Protein 7E52 (pdb70)

Radius of gyration: 21.68 Å; Cα contacts (8 Å, |Δi|>4): 729; chains: 1; bounding box: 64×40×59 Å

B-factor: mean 43.26, std 15.45, range [19.9, 103.39]

InterPro domains:
  IPR005982 Thioredoxin reductase [TIGR01292] (7-312)
  IPR008255 Pyridine nucleotide-disulphide oxidoreductase, class-II, active site [PS00573] (135-155)
  IPR023753 FAD/NAD(P)-binding domain [PF07992] (7-300)
  IPR036188 FAD/NAD(P)-binding domain superfamily [G3DSA:3.50.50.60] (8-312)
  IPR036188 FAD/NAD(P)-binding domain superfamily [G3DSA:3.50.50.60] (117-243)
  IPR036188 FAD/NAD(P)-binding domain superfamily [SSF51905] (2-313)
  IPR050097 Ferredoxin--NADP reductase type 2 [PTHR48105] (5-313)

Structure (mmCIF, N/CA/C/O backbone):
data_7E52
#
_entry.id   7E52
#
_cell.length_a   90.100
_cell.length_b   60.110
_cell.length_c   73.750
_cell.angle_alpha   90.000
_cell.angle_beta   125.445
_cell.angle_gamma   90.000
#
_symmetry.space_group_name_H-M   'C 1 2 1'
#
loop_
_entity.id
_entity.type
_entity.pdbx_description
1 polymer 'Thioredoxin reductase'
2 water water
#
loop_
_atom_site.group_PDB
_atom_site.id
_atom_site.type_symbol
_atom_site.label_atom_id
_atom_site.label_alt_id
_atom_site.label_comp_id
_atom_site.label_asym_id
_atom_site.label_entity_id
_atom_site.label_seq_id
_atom_site.pdbx_PDB_ins_code
_atom_site.Cartn_x
_atom_site.Cartn_y
_atom_site.Cartn_z
_atom_site.occupancy
_atom_site.B_iso_or_equiv
_atom_site.auth_seq_id
_atom_site.auth_comp_id
_atom_site.auth_asym_id
_atom_site.auth_atom_id
_atom_site.pdbx_PDB_model_num
ATOM 1 N N . SER A 1 2 ? 15.257 -19.107 19.506 1.000 62.721 2 SER A N 1
ATOM 2 C CA . SER A 1 2 ? 14.722 -20.056 20.478 1.000 63.858 2 SER A CA 1
ATOM 3 C C . SER A 1 2 ? 13.238 -19.799 20.746 1.000 58.254 2 SER A C 1
ATOM 4 O O . SER A 1 2 ? 12.747 -18.685 20.563 1.000 60.291 2 SER A O 1
ATOM 7 N N . ALA A 1 3 ? 12.532 -20.835 21.191 1.000 49.656 3 ALA A N 1
ATOM 8 C CA . ALA A 1 3 ? 11.092 -20.750 21.377 1.000 39.186 3 ALA A CA 1
ATOM 9 C C . ALA A 1 3 ? 10.751 -19.954 22.629 1.000 37.720 3 ALA A C 1
ATOM 10 O O . ALA A 1 3 ? 11.447 -20.041 23.647 1.000 41.752 3 ALA A O 1
ATOM 12 N N . ARG A 1 4 ? 9.672 -19.170 22.539 1.000 34.420 4 ARG A N 1
ATOM 13 C CA . ARG A 1 4 ? 9.136 -18.402 23.662 1.000 37.962 4 ARG A CA 1
ATOM 14 C C . ARG A 1 4 ? 8.249 -19.311 24.511 1.000 31.385 4 ARG A C 1
ATOM 15 O O . ARG A 1 4 ? 7.165 -19.707 24.072 1.000 36.799 4 ARG A O 1
ATOM 23 N N . HIS A 1 5 ? 8.690 -19.633 25.726 1.000 31.048 5 HIS A N 1
ATOM 24 C CA . HIS A 1 5 ? 7.929 -20.529 26.593 1.000 35.454 5 HIS A CA 1
ATOM 25 C C . HIS A 1 5 ? 6.994 -19.752 27.513 1.000 33.765 5 HIS A C 1
ATOM 26 O O . HIS A 1 5 ? 7.357 -18.697 28.046 1.000 38.423 5 HIS A O 1
ATOM 33 N N . SER A 1 6 ? 5.781 -20.283 27.689 1.000 30.769 6 SER A N 1
ATOM 34 C CA . SER A 1 6 ? 4.794 -19.792 28.647 1.000 36.333 6 SER A CA 1
ATOM 35 C C . SER A 1 6 ? 4.213 -20.985 29.385 1.000 37.094 6 SER A C 1
ATOM 36 O O . SER A 1 6 ? 4.041 -22.053 28.798 1.000 30.698 6 SER A O 1
ATOM 39 N N . ARG A 1 7 ? 3.874 -20.810 30.662 1.000 29.440 7 ARG A N 1
ATOM 40 C CA . ARG A 1 7 ? 3.183 -21.901 31.342 1.000 30.017 7 ARG A CA 1
ATOM 41 C C . ARG A 1 7 ? 1.869 -22.228 30.642 1.000 22.034 7 ARG A C 1
ATOM 42 O O . ARG A 1 7 ? 1.581 -23.400 30.363 1.000 26.956 7 ARG A O 1
ATOM 50 N N . LEU A 1 8 ? 1.044 -21.206 30.366 1.000 27.919 8 LEU A N 1
ATOM 51 C CA . LEU A 1 8 ? -0.249 -21.385 29.700 1.000 32.683 8 LEU A CA 1
ATOM 52 C C . LEU A 1 8 ? -0.329 -20.502 28.460 1.000 29.385 8 LEU A C 1
ATOM 53 O O . LEU A 1 8 ? -0.004 -19.311 28.524 1.000 30.472 8 LEU A O 1
ATOM 58 N N . ILE A 1 9 ? -0.784 -21.088 27.344 1.000 25.864 9 ILE A N 1
ATOM 59 C CA . ILE A 1 9 ? -1.099 -20.367 26.109 1.000 27.114 9 ILE A CA 1
ATOM 60 C C . ILE A 1 9 ? -2.574 -20.600 25.772 1.000 31.517 9 ILE A C 1
ATOM 61 O O . ILE A 1 9 ? -3.075 -21.730 25.851 1.000 26.630 9 ILE A O 1
ATOM 66 N N . ILE A 1 10 ? -3.279 -19.523 25.444 1.000 24.890 10 ILE A N 1
ATOM 67 C CA . ILE A 1 10 ? -4.645 -19.579 24.950 1.000 25.058 10 ILE A CA 1
ATOM 68 C C . ILE A 1 10 ? -4.587 -19.218 23.479 1.000 26.990 10 ILE A C 1
ATOM 69 O O . ILE A 1 10 ? -3.991 -18.200 23.119 1.000 30.183 10 ILE A O 1
ATOM 74 N N . LEU A 1 11 ? -5.180 -20.051 22.629 1.000 29.067 11 LEU A N 1
ATOM 75 C CA . LEU A 1 11 ? -5.080 -19.868 21.182 1.000 27.845 11 LEU A CA 1
ATOM 76 C C . LEU A 1 11 ? -6.439 -19.397 20.666 1.000 27.903 11 LEU A C 1
ATOM 77 O O . LEU A 1 11 ? -7.424 -20.147 20.685 1.000 26.490 11 LEU A O 1
ATOM 82 N N . GLY A 1 12 ? -6.494 -18.141 20.235 1.000 29.290 12 GLY A N 1
ATOM 83 C CA . GLY A 1 12 ? -7.739 -17.608 19.701 1.000 30.004 12 GLY A CA 1
ATOM 84 C C . GLY A 1 12 ? -8.250 -16.460 20.548 1.000 33.086 12 GLY A C 1
ATOM 85 O O . GLY A 1 12 ? -8.349 -16.537 21.780 1.000 31.346 12 GLY A O 1
ATOM 86 N N . SER A 1 13 ? -8.540 -15.352 19.876 1.000 33.099 13 SER A N 1
ATOM 87 C CA . SER A 1 13 ? -9.294 -14.265 20.477 1.000 37.865 13 SER A CA 1
ATOM 88 C C . SER A 1 13 ? -10.771 -14.455 20.141 1.000 39.036 13 SER A C 1
ATOM 89 O O . SER A 1 13 ? -11.131 -15.025 19.111 1.000 44.666 13 SER A O 1
ATOM 92 N N . GLY A 1 14 ? -11.626 -14.008 21.037 1.000 35.073 14 GLY A N 1
ATOM 93 C CA . GLY A 1 14 ? -13.022 -14.341 20.965 1.000 25.698 14 GLY A CA 1
ATOM 94 C C . GLY A 1 14 ? -13.567 -14.440 22.371 1.000 32.349 14 GLY A C 1
ATOM 95 O O . GLY A 1 14 ? -12.810 -14.360 23.350 1.000 31.170 14 GLY A O 1
ATOM 96 N N . PRO A 1 15 ? -14.888 -14.593 22.496 1.000 32.583 15 PRO A N 1
ATOM 97 C CA . PRO A 1 15 ? -15.496 -14.690 23.842 1.000 22.742 15 PRO A CA 1
ATOM 98 C C . PRO A 1 15 ? -14.834 -15.764 24.697 1.000 27.401 15 PRO A C 1
ATOM 99 O O . PRO A 1 15 ? -14.472 -15.493 25.857 1.000 26.648 15 PRO A O 1
ATOM 103 N N . ALA A 1 16 ? -14.651 -16.976 24.149 1.000 24.000 16 ALA A N 1
ATOM 104 C CA . ALA A 1 16 ? -14.050 -18.061 24.923 1.000 27.224 16 ALA A CA 1
ATOM 105 C C . ALA A 1 16 ? -12.604 -17.739 25.288 1.000 30.201 16 ALA A C 1
ATOM 106 O O . ALA A 1 16 ? -12.197 -17.885 26.446 1.000 26.908 16 ALA A O 1
ATOM 108 N N . GLY A 1 17 ? -11.804 -17.292 24.317 1.000 30.109 17 GLY A N 1
ATOM 109 C CA . GLY A 1 17 ? -10.402 -17.032 24.608 1.000 28.045 17 GLY A CA 1
ATOM 110 C C . GLY A 1 17 ? -10.200 -15.907 25.611 1.000 30.654 17 GLY A C 1
ATOM 111 O O . GLY A 1 17 ? -9.368 -16.008 26.521 1.000 24.582 17 GLY A O 1
ATOM 112 N N . TYR A 1 18 ? -10.930 -14.801 25.438 1.000 25.229 18 TYR A N 1
ATOM 113 C CA . TYR A 1 18 ? -10.745 -13.653 26.329 1.000 26.687 18 TYR A CA 1
ATOM 114 C C . TYR A 1 18 ? -11.263 -13.959 27.734 1.000 22.479 18 TYR A C 1
ATOM 115 O O . TYR A 1 18 ? -10.666 -13.530 28.737 1.000 24.914 18 TYR A O 1
ATOM 124 N N . SER A 1 19 ? -12.355 -14.719 27.823 1.000 25.069 19 SER A N 1
ATOM 125 C CA . SER A 1 19 ? -12.857 -15.156 29.127 1.000 27.182 19 SER A CA 1
ATOM 126 C C . SER A 1 19 ? -11.842 -16.028 29.855 1.000 24.627 19 SER A C 1
ATOM 127 O O . SER A 1 19 ? -11.582 -15.827 31.052 1.000 25.208 19 SER A O 1
ATOM 130 N N . ALA A 1 20 ? -11.258 -17.014 29.155 1.000 26.640 20 ALA A N 1
ATOM 131 C CA . ALA A 1 20 ? -10.206 -17.815 29.780 1.000 22.708 20 ALA A CA 1
ATOM 132 C C . ALA A 1 20 ? -9.027 -16.943 30.228 1.000 26.279 20 ALA A C 1
ATOM 133 O O . ALA A 1 20 ? -8.453 -17.181 31.295 1.000 23.100 20 ALA A O 1
ATOM 135 N N . ALA A 1 21 ? -8.664 -15.928 29.430 1.000 25.314 21 ALA A N 1
ATOM 136 C CA . ALA A 1 21 ? -7.562 -15.033 29.791 1.000 31.706 21 ALA A CA 1
ATOM 137 C C . ALA A 1 21 ? -7.842 -14.272 31.087 1.000 27.316 21 ALA A C 1
ATOM 138 O O . ALA A 1 21 ? -6.956 -14.151 31.950 1.000 25.800 21 ALA A O 1
ATOM 140 N N . VAL A 1 22 ? -9.047 -13.718 31.220 1.000 28.448 22 VAL A N 1
ATOM 141 C CA . VAL A 1 22 ? -9.387 -12.946 32.411 1.000 30.375 22 VAL A CA 1
ATOM 142 C C . VAL A 1 22 ? -9.266 -13.820 33.654 1.000 28.138 22 VAL A C 1
ATOM 143 O O . VAL A 1 22 ? -8.641 -13.435 34.652 1.000 26.258 22 VAL A O 1
ATOM 147 N N . TYR A 1 23 ? -9.826 -15.035 33.591 1.000 27.053 23 TYR A N 1
ATOM 148 C CA . TYR A 1 23 ? -9.772 -15.937 34.742 1.000 26.924 23 TYR A CA 1
ATOM 149 C C . TYR A 1 23 ? -8.351 -16.460 34.990 1.000 32.678 23 TYR A C 1
ATOM 150 O O . TYR A 1 23 ? -7.894 -16.485 36.138 1.000 23.942 23 TYR A O 1
ATOM 159 N N . ALA A 1 24 ? -7.612 -16.849 33.936 1.000 21.421 24 ALA A N 1
ATOM 160 C CA . ALA A 1 24 ? -6.241 -17.299 34.165 1.000 23.334 24 ALA A CA 1
ATOM 161 C C . ALA A 1 24 ? -5.363 -16.171 34.711 1.000 28.230 24 ALA A C 1
ATOM 162 O O . ALA A 1 24 ? -4.538 -16.405 35.608 1.000 26.108 24 ALA A O 1
ATOM 164 N N . ALA A 1 25 ? -5.561 -14.930 34.230 1.000 30.327 25 ALA A N 1
ATOM 165 C CA . ALA A 1 25 ? -4.748 -13.813 34.717 1.000 32.793 25 ALA A CA 1
ATOM 166 C C . ALA A 1 25 ? -5.085 -13.476 36.161 1.000 31.485 25 ALA A C 1
ATOM 167 O O . ALA A 1 25 ? -4.184 -13.251 36.982 1.000 31.301 25 ALA A O 1
ATOM 169 N N . ARG A 1 26 ? -6.373 -13.462 36.504 1.000 29.590 26 ARG A N 1
ATOM 170 C CA . ARG A 1 26 ? -6.699 -13.198 37.895 1.000 25.316 26 ARG A CA 1
ATOM 171 C C . ARG A 1 26 ? -6.358 -14.357 38.820 1.000 33.965 26 ARG A C 1
ATOM 172 O O . ARG A 1 26 ? -6.428 -14.172 40.041 1.000 33.972 26 ARG A O 1
ATOM 180 N N . ALA A 1 27 ? -5.983 -15.524 38.284 1.000 32.301 27 ALA A N 1
ATOM 181 C CA . ALA A 1 27 ? -5.460 -16.621 39.089 1.000 32.938 27 ALA A CA 1
ATOM 182 C C . ALA A 1 27 ? -3.946 -16.537 39.267 1.000 31.975 27 ALA A C 1
ATOM 183 O O . ALA A 1 27 ? -3.369 -17.411 39.919 1.000 31.333 27 ALA A O 1
ATOM 185 N N . ASN A 1 28 ? -3.299 -15.512 38.687 1.000 34.333 28 ASN A N 1
ATOM 186 C CA . ASN A 1 28 ? -1.867 -15.248 38.781 1.000 32.088 28 ASN A CA 1
ATOM 187 C C . ASN A 1 28 ? -1.064 -16.219 37.926 1.000 35.604 28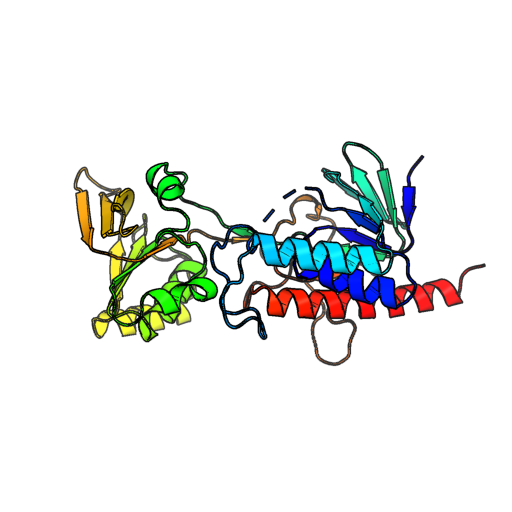 ASN A C 1
ATOM 188 O O . ASN A 1 28 ? 0.035 -16.627 38.306 1.000 30.809 28 ASN A O 1
ATOM 193 N N . LEU A 1 29 ? -1.598 -16.579 36.764 1.000 29.575 29 LEU A N 1
ATOM 194 C CA . LEU A 1 29 ? -0.944 -17.519 35.869 1.000 27.451 29 LEU A CA 1
ATOM 195 C C . LEU A 1 29 ? -0.141 -16.836 34.772 1.000 32.288 29 LEU A C 1
ATOM 196 O O . LEU A 1 29 ? 0.654 -17.509 34.103 1.000 41.571 29 LEU A O 1
ATOM 201 N N . LYS A 1 30 ? -0.341 -15.535 34.566 1.000 32.496 30 LYS A N 1
ATOM 202 C CA . LYS A 1 30 ? 0.292 -14.752 33.507 1.000 33.412 30 LYS A CA 1
ATOM 203 C C . LYS A 1 30 ? 0.144 -15.466 32.168 1.000 34.423 30 LYS A C 1
ATOM 204 O O . LYS A 1 30 ? 1.143 -15.907 31.579 1.000 35.320 30 LYS A O 1
ATOM 210 N N . PRO A 1 31 ? -1.074 -15.603 31.658 1.000 32.957 31 PRO A N 1
ATOM 211 C CA . PRO A 1 31 ? -1.260 -16.342 30.404 1.000 35.207 31 PRO A CA 1
ATOM 212 C C . PRO A 1 31 ? -0.797 -15.541 29.195 1.000 38.578 31 PRO A C 1
ATOM 213 O O . PRO A 1 31 ? -0.800 -14.307 29.192 1.000 39.431 31 PRO A O 1
ATOM 217 N N . THR A 1 32 ? -0.396 -16.269 28.158 1.000 31.212 32 THR A N 1
ATOM 218 C CA . THR A 1 32 ? -0.155 -15.697 26.843 1.000 26.961 32 THR A CA 1
ATOM 219 C C . THR A 1 32 ? -1.332 -16.056 25.943 1.000 30.362 32 THR A C 1
ATOM 220 O O . THR A 1 32 ? -1.767 -17.215 25.908 1.000 28.001 32 THR A O 1
ATOM 224 N N . LEU A 1 33 ? -1.862 -15.070 25.226 1.000 28.877 33 LEU A N 1
ATOM 225 C CA . LEU A 1 33 ? -2.960 -15.317 24.296 1.000 31.983 33 LEU A CA 1
ATOM 226 C C . LEU A 1 33 ? -2.490 -14.972 22.892 1.000 32.154 33 LEU A C 1
ATOM 227 O O . LEU A 1 33 ? -2.044 -13.844 22.652 1.000 32.683 33 LEU A O 1
ATOM 232 N N . ILE A 1 34 ? -2.595 -15.938 21.975 1.000 30.080 34 ILE A N 1
ATOM 233 C CA . ILE A 1 34 ? -2.196 -15.761 20.580 1.000 28.890 34 ILE A CA 1
ATOM 234 C C . ILE A 1 34 ? -3.458 -15.482 19.774 1.000 28.861 34 ILE A C 1
ATOM 235 O O . ILE A 1 34 ? -4.363 -16.328 19.700 1.000 29.246 34 ILE A O 1
ATOM 240 N N . ALA A 1 35 ? -3.543 -14.277 19.211 1.000 36.596 35 ALA A N 1
ATOM 241 C CA . ALA A 1 35 ? -4.796 -13.741 18.688 1.000 41.755 35 ALA A CA 1
ATOM 242 C C . ALA A 1 35 ? -4.957 -13.877 17.179 1.000 56.402 35 ALA A C 1
ATOM 243 O O . ALA A 1 35 ? -6.063 -14.169 16.712 1.000 68.869 35 ALA A O 1
ATOM 245 N N . GLY A 1 36 ? -3.904 -13.655 16.398 1.000 57.246 36 GLY A N 1
ATOM 246 C CA . GLY A 1 36 ? -4.016 -13.731 14.951 1.000 67.290 36 GLY A CA 1
ATOM 247 C C . GLY A 1 36 ?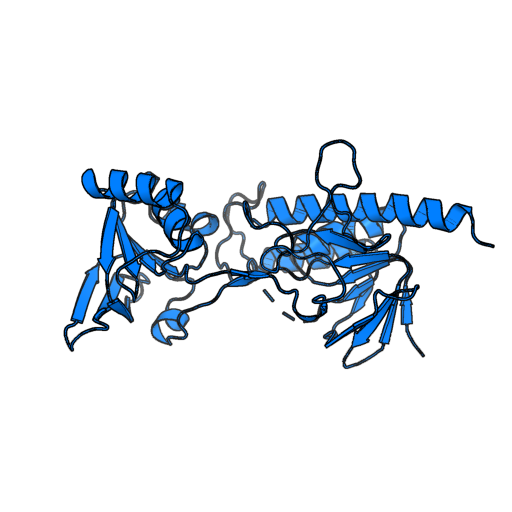 -4.925 -12.682 14.329 1.000 73.706 36 GLY A C 1
ATOM 248 O O . GLY A 1 36 ? -5.391 -12.825 13.193 1.000 76.928 36 GLY A O 1
ATOM 249 N N . GLN A 1 42 ? -17.297 -14.739 14.683 1.000 64.963 42 GLN A N 1
ATOM 250 C CA . GLN A 1 42 ? -18.736 -14.977 14.591 1.000 70.903 42 GLN A CA 1
ATOM 251 C C . GLN A 1 42 ? -19.498 -13.898 15.349 1.000 79.091 42 GLN A C 1
ATOM 252 O O . GLN A 1 42 ? -20.639 -13.568 15.017 1.000 81.918 42 GLN A O 1
ATOM 254 N N . LEU A 1 43 ? -18.852 -13.356 16.378 1.000 80.707 43 LEU A N 1
ATOM 255 C CA . LEU A 1 43 ? -19.390 -12.221 17.116 1.000 76.020 43 LEU A CA 1
ATOM 256 C C . LEU A 1 43 ? -18.929 -10.889 16.536 1.000 71.861 43 LEU A C 1
ATOM 257 O O . LEU A 1 43 ? -19.680 -9.906 16.577 1.000 71.432 43 LEU A O 1
ATOM 262 N N . THR A 1 44 ? -17.724 -10.842 15.970 1.000 68.179 44 THR A N 1
ATOM 263 C CA . THR A 1 44 ? -17.183 -9.607 15.418 1.000 70.511 44 THR A CA 1
ATOM 264 C C . THR A 1 44 ? -17.741 -9.269 14.034 1.000 79.994 44 THR A C 1
ATOM 265 O O . THR A 1 44 ? -17.299 -8.287 13.424 1.000 73.517 44 THR A O 1
ATOM 269 N N . THR A 1 45 ? -18.698 -10.051 13.526 1.000 86.958 45 THR A N 1
ATOM 270 C CA . THR A 1 45 ? -19.417 -9.715 12.304 1.000 88.390 45 THR A CA 1
ATOM 271 C C . THR A 1 45 ? -20.869 -9.313 12.556 1.000 88.916 45 THR A C 1
ATOM 272 O O . THR A 1 45 ? -21.495 -8.729 11.662 1.000 94.601 45 THR A O 1
ATOM 276 N N . THR A 1 46 ? -21.413 -9.593 13.745 1.000 77.078 46 THR A N 1
ATOM 277 C CA . THR A 1 46 ? -22.767 -9.182 14.107 1.000 69.440 46 THR A CA 1
ATOM 278 C C . THR A 1 46 ? -22.773 -7.687 14.416 1.000 72.922 46 THR A C 1
ATOM 279 O O . THR A 1 46 ? -22.013 -7.221 15.274 1.000 75.696 46 THR A O 1
ATOM 283 N N . THR A 1 47 ? -23.635 -6.937 13.726 1.000 72.474 47 THR A N 1
ATOM 284 C CA . THR A 1 47 ? -23.652 -5.485 13.884 1.000 67.666 47 THR A CA 1
ATOM 285 C C . THR A 1 47 ? -24.282 -5.074 15.213 1.000 64.063 47 THR A C 1
ATOM 286 O O . THR A 1 47 ? -23.671 -4.343 16.000 1.000 70.053 47 THR A O 1
ATOM 290 N N . GLU A 1 48 ? -25.509 -5.519 15.478 1.000 54.167 48 GLU A N 1
ATOM 291 C CA . GLU A 1 48 ? -26.197 -5.229 16.733 1.000 53.014 48 GLU A CA 1
ATOM 292 C C . GLU A 1 48 ? -26.294 -6.512 17.552 1.000 47.103 48 GLU A C 1
ATOM 293 O O . GLU A 1 48 ? -26.917 -7.483 17.108 1.000 44.650 48 GLU A O 1
ATOM 299 N N . VAL A 1 49 ? -25.681 -6.515 18.738 1.000 35.836 49 VAL A N 1
ATOM 300 C CA . VAL A 1 49 ? -25.704 -7.669 19.637 1.000 30.133 49 VAL A CA 1
ATOM 301 C C . VAL A 1 49 ? -26.711 -7.382 20.745 1.000 39.481 49 VAL A C 1
ATOM 302 O O . VAL A 1 49 ? -26.483 -6.509 21.594 1.000 38.168 49 VAL A O 1
ATOM 306 N N . ASP A 1 5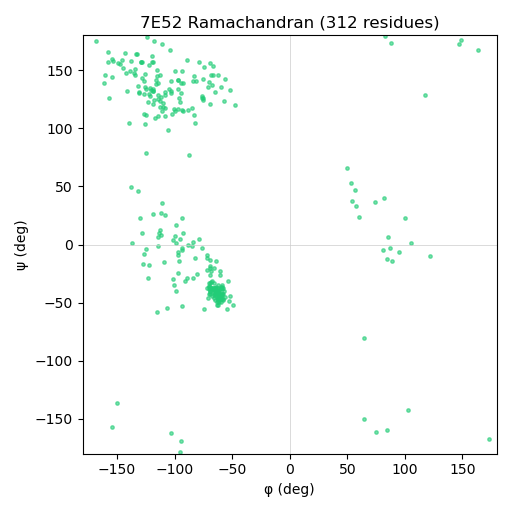0 ? -27.812 -8.139 20.758 1.000 37.568 50 ASP A N 1
ATOM 307 C CA . ASP A 1 50 ? -28.935 -7.889 21.656 1.000 32.062 50 ASP A CA 1
ATOM 308 C C . ASP A 1 50 ? -29.145 -9.002 22.675 1.000 31.235 50 ASP A C 1
ATOM 309 O O . ASP A 1 50 ? -30.144 -8.962 23.400 1.000 32.296 50 ASP A O 1
ATOM 314 N N . ASN A 1 51 ? -28.247 -10.008 22.746 1.000 26.990 51 ASN A N 1
ATOM 315 C CA . ASN A 1 51 ? -28.436 -11.104 23.697 1.000 31.104 51 ASN A CA 1
ATOM 316 C C . ASN A 1 51 ? -27.194 -11.398 24.550 1.000 30.854 51 ASN A C 1
ATOM 317 O O . ASN A 1 51 ? -27.065 -12.514 25.080 1.000 29.540 51 ASN A O 1
ATOM 322 N N . TRP A 1 52 ? -26.285 -10.422 24.713 1.000 26.401 52 TRP A N 1
ATOM 323 C CA . TRP A 1 52 ? -25.204 -10.497 25.700 1.000 22.342 52 TRP A CA 1
ATOM 324 C C . TRP A 1 52 ? -25.825 -10.051 27.016 1.000 28.717 52 TRP A C 1
ATOM 325 O O . TRP A 1 52 ? -26.098 -8.850 27.172 1.000 24.977 52 TRP A O 1
ATOM 336 N N . PRO A 1 53 ? -26.123 -10.973 27.938 1.000 29.804 53 PRO A N 1
ATOM 337 C CA . PRO A 1 53 ? -26.924 -10.623 29.139 1.000 28.659 53 PRO A CA 1
ATOM 338 C C . PRO A 1 53 ? -26.300 -9.502 29.957 1.000 29.498 53 PRO A C 1
ATOM 339 O O . PRO A 1 53 ? -25.166 -9.606 30.433 1.000 25.824 53 PRO A O 1
ATOM 343 N N . GLY A 1 54 ? -27.065 -8.429 30.160 1.000 29.567 54 GLY A N 1
ATOM 344 C CA . GLY A 1 54 ? -26.563 -7.295 30.906 1.000 30.098 54 GLY A CA 1
ATOM 345 C C . GLY A 1 54 ? -26.200 -6.097 30.054 1.000 31.883 54 GLY A C 1
ATOM 346 O O . GLY A 1 54 ? -25.749 -5.078 30.597 1.000 34.207 54 GLY A O 1
ATOM 347 N N . ASP A 1 55 ? -26.401 -6.188 28.745 1.000 31.954 55 ASP A N 1
ATOM 348 C CA . ASP A 1 55 ? -26.204 -5.078 27.816 1.000 30.722 55 ASP A CA 1
ATOM 349 C C . ASP A 1 55 ? -27.515 -4.922 27.053 1.000 32.662 55 ASP A C 1
ATOM 350 O O . ASP A 1 55 ? -27.652 -5.400 25.916 1.000 29.377 55 ASP A O 1
ATOM 355 N N . PRO A 1 56 ? -28.520 -4.290 27.669 1.000 34.183 56 PRO A N 1
ATOM 356 C CA . PRO A 1 56 ? -29.860 -4.259 27.055 1.000 36.675 56 PRO A CA 1
ATOM 357 C C . PRO A 1 56 ? -29.947 -3.490 25.745 1.000 36.754 56 PRO A C 1
ATOM 358 O O . PRO A 1 56 ? -30.752 -3.868 24.883 1.000 34.296 56 PRO A O 1
ATOM 362 N N . GLU A 1 57 ? -29.179 -2.417 25.555 1.000 38.560 57 GLU A N 1
ATOM 363 C CA . GLU A 1 57 ? -29.265 -1.737 24.266 1.000 43.768 57 GLU A CA 1
ATOM 364 C C . GLU A 1 57 ? -27.934 -1.107 23.894 1.000 43.371 57 GLU A C 1
ATOM 365 O O . GLU A 1 57 ? -27.080 -0.830 24.746 1.000 42.953 57 GLU A O 1
ATOM 371 N N . GLY A 1 58 ? -27.761 -0.916 22.588 1.000 41.768 58 GLY A N 1
ATOM 372 C CA . GLY A 1 58 ? -26.620 -0.212 22.036 1.000 44.990 58 GLY A CA 1
ATOM 373 C C . GLY A 1 58 ? -25.372 -1.030 21.759 1.000 44.355 58 GLY A C 1
ATOM 374 O O . GLY A 1 58 ? -24.404 -0.477 21.220 1.000 42.700 58 GLY A O 1
ATOM 375 N N . LEU A 1 59 ? -25.342 -2.319 22.087 1.000 39.694 59 LEU A N 1
ATOM 376 C CA . LEU A 1 59 ? -24.091 -3.069 21.957 1.000 38.915 59 LEU A CA 1
ATOM 377 C C . LEU A 1 59 ? -23.855 -3.526 20.519 1.000 41.368 59 LEU A C 1
ATOM 378 O O . LEU A 1 59 ? -24.787 -3.944 19.827 1.000 44.629 59 LEU A O 1
ATOM 383 N N . THR A 1 60 ? -22.593 -3.450 20.077 1.000 39.800 60 THR A N 1
ATOM 384 C CA . THR A 1 60 ? -22.134 -3.973 18.792 1.000 38.081 60 THR A CA 1
ATOM 385 C C . THR A 1 60 ? -21.051 -5.025 19.012 1.000 35.794 60 THR A C 1
ATOM 386 O O . THR A 1 60 ? -20.376 -5.039 20.047 1.000 28.340 60 THR A O 1
ATOM 390 N N . GLY A 1 61 ? -20.884 -5.904 18.015 1.000 28.480 61 GLY A N 1
ATOM 391 C CA . GLY A 1 61 ? -19.900 -6.967 18.070 1.000 34.825 61 GLY A CA 1
ATOM 392 C C . GLY A 1 61 ? -18.483 -6.496 18.346 1.000 37.744 61 GLY A C 1
ATOM 393 O O . GLY A 1 61 ? -17.804 -6.977 19.273 1.000 32.622 61 GLY A O 1
ATOM 394 N N . PRO A 1 62 ? -17.992 -5.570 17.513 1.000 35.783 62 PRO A N 1
ATOM 395 C CA . PRO A 1 62 ? -16.649 -5.008 17.751 1.000 41.100 62 PRO A CA 1
ATOM 396 C C . PRO A 1 62 ? -16.486 -4.337 19.104 1.000 36.857 62 PRO A C 1
ATOM 397 O O . PRO A 1 62 ? -15.408 -4.422 19.711 1.000 31.122 62 PRO A O 1
ATOM 401 N N . ALA A 1 63 ? -17.530 -3.658 19.591 1.000 31.417 63 ALA A N 1
ATOM 402 C CA . ALA A 1 63 ? -17.432 -2.980 20.876 1.000 37.541 63 ALA A CA 1
ATOM 403 C C . ALA A 1 63 ? -17.257 -3.981 22.009 1.000 32.854 63 ALA A C 1
ATOM 404 O O . ALA A 1 63 ? -16.526 -3.721 22.975 1.000 34.251 63 ALA A O 1
ATOM 406 N N . LEU A 1 64 ? -17.937 -5.124 21.915 1.000 31.999 64 LEU A N 1
ATOM 407 C CA . LEU A 1 64 ? -17.830 -6.136 22.964 1.000 28.095 64 LEU A CA 1
ATOM 408 C C . LEU A 1 64 ? -16.455 -6.785 22.936 1.000 34.454 64 LEU A C 1
ATOM 409 O O . LEU A 1 64 ? -15.860 -7.041 23.988 1.000 29.780 64 LEU A O 1
ATOM 414 N N . MET A 1 65 ? -15.911 -7.014 21.737 1.000 30.230 65 MET A N 1
ATOM 415 C CA . MET A 1 65 ? -14.565 -7.572 21.646 1.000 32.380 65 MET A CA 1
ATOM 416 C C . MET A 1 65 ? -13.515 -6.612 22.197 1.000 32.946 65 MET A C 1
ATOM 417 O O . MET A 1 65 ? -12.572 -7.049 22.868 1.000 31.422 65 MET A O 1
ATOM 422 N N . ASP A 1 66 ? -13.676 -5.302 21.961 1.000 34.836 66 ASP A N 1
ATOM 423 C CA . ASP A 1 66 ? -12.734 -4.327 22.511 1.000 33.407 66 ASP A CA 1
ATOM 424 C C . ASP A 1 66 ? -12.749 -4.345 24.033 1.000 34.330 66 ASP A C 1
ATOM 425 O O . ASP A 1 66 ? -11.700 -4.212 24.682 1.000 30.859 66 ASP A O 1
ATOM 430 N N . ARG A 1 67 ? -13.944 -4.456 24.617 1.000 34.020 67 ARG A N 1
ATOM 431 C CA . ARG A 1 67 ? -14.062 -4.520 26.067 1.000 33.704 67 ARG A CA 1
ATOM 432 C C . ARG A 1 67 ? -13.432 -5.802 26.609 1.000 28.648 67 ARG A C 1
ATOM 433 O O . ARG A 1 67 ? -12.683 -5.766 27.598 1.000 31.459 67 ARG A O 1
ATOM 441 N N . MET A 1 68 ? -13.727 -6.952 25.985 1.000 27.959 68 MET A N 1
ATOM 442 C CA . MET A 1 68 ? -13.113 -8.200 26.440 1.000 28.859 68 MET A CA 1
ATOM 443 C C . MET A 1 68 ? -11.595 -8.157 26.310 1.000 31.341 68 MET A C 1
ATOM 444 O O . MET A 1 68 ? -10.869 -8.601 27.212 1.000 27.664 68 MET A O 1
ATOM 449 N N . GLN A 1 69 ? -11.090 -7.638 25.188 1.000 28.148 69 GLN A N 1
ATOM 450 C CA . GLN A 1 69 ? -9.648 -7.478 25.037 1.000 26.998 69 GLN A CA 1
ATOM 451 C C . GLN A 1 69 ? -9.063 -6.598 26.143 1.000 28.611 69 GLN A C 1
ATOM 452 O O . GLN A 1 69 ? -8.060 -6.957 26.773 1.000 29.290 69 GLN A O 1
ATOM 458 N N . ALA A 1 70 ? -9.682 -5.442 26.407 1.000 30.888 70 ALA A N 1
ATOM 459 C CA . ALA A 1 70 ? -9.160 -4.566 27.456 1.000 33.183 70 ALA A CA 1
ATOM 460 C C . ALA A 1 70 ? -9.162 -5.270 28.809 1.000 28.740 70 ALA A C 1
ATOM 461 O O . ALA A 1 70 ? -8.245 -5.085 29.619 1.000 28.319 70 ALA A O 1
ATOM 463 N N . HIS A 1 71 ? -10.200 -6.069 29.068 1.000 33.291 71 HIS A N 1
ATOM 464 C CA . HIS A 1 71 ? -10.309 -6.817 30.317 1.000 35.217 71 HIS A CA 1
ATOM 465 C C . HIS A 1 71 ? -9.164 -7.825 30.479 1.000 31.399 71 HIS A C 1
ATOM 466 O O . HIS A 1 71 ? -8.529 -7.893 31.539 1.000 29.243 71 HIS A O 1
ATOM 473 N N . ALA A 1 72 ? -8.889 -8.629 29.443 1.000 30.267 72 ALA A N 1
ATOM 474 C CA . ALA A 1 72 ? -7.774 -9.583 29.521 1.000 29.825 72 ALA A CA 1
ATOM 475 C C . ALA A 1 72 ? -6.444 -8.876 29.769 1.000 27.635 72 ALA A C 1
ATOM 476 O O . ALA A 1 72 ? -5.631 -9.323 30.595 1.000 29.388 72 ALA A O 1
ATOM 478 N N . GLU A 1 73 ? -6.218 -7.754 29.088 1.000 29.261 73 GLU A N 1
ATOM 479 C CA . GLU A 1 73 ? -4.964 -7.021 29.246 1.000 32.362 73 GLU A CA 1
ATOM 480 C C . GLU A 1 73 ? -4.842 -6.354 30.619 1.000 33.754 73 GLU A C 1
ATOM 481 O O . GLU A 1 73 ? -3.729 -6.264 31.159 1.000 31.317 73 GLU A O 1
ATOM 487 N N . ARG A 1 74 ? -5.965 -5.909 31.209 1.000 34.652 74 ARG A N 1
ATOM 488 C CA . ARG A 1 74 ? -5.911 -5.186 32.481 1.000 34.604 74 ARG A CA 1
ATOM 489 C C . ARG A 1 74 ? -5.219 -6.005 33.566 1.000 28.524 74 ARG A C 1
ATOM 490 O O . ARG A 1 74 ? -4.428 -5.465 34.355 1.000 27.848 74 ARG A O 1
ATOM 498 N N . PHE A 1 75 ? -5.480 -7.307 33.618 1.000 31.138 75 PHE A N 1
ATOM 499 C CA . PHE A 1 75 ? -4.937 -8.155 34.674 1.000 34.791 75 PHE A CA 1
ATOM 500 C C . PHE A 1 75 ? -3.703 -8.923 34.227 1.000 37.212 75 PHE A C 1
ATOM 501 O O . PHE A 1 75 ? -3.304 -9.882 34.893 1.000 34.038 75 PHE A O 1
ATOM 509 N N . GLY A 1 76 ? -3.081 -8.510 33.130 1.000 33.299 76 GLY A N 1
ATOM 510 C CA . GLY A 1 76 ? -1.753 -8.973 32.785 1.000 34.130 76 GLY A CA 1
ATOM 511 C C . GLY A 1 76 ? -1.642 -10.066 31.740 1.000 40.423 76 GLY A C 1
ATOM 512 O O . GLY A 1 76 ? -0.620 -10.762 31.715 1.000 42.031 76 GLY A O 1
ATOM 513 N N . THR A 1 77 ? -2.632 -10.240 30.871 1.000 31.454 77 THR A N 1
ATOM 514 C CA . THR A 1 77 ? -2.445 -11.170 29.765 1.000 32.014 77 THR A CA 1
ATOM 515 C C . THR A 1 77 ? -1.449 -10.589 28.764 1.000 33.678 77 THR A C 1
ATOM 516 O O . THR A 1 77 ? -1.518 -9.401 28.435 1.000 35.196 77 THR A O 1
ATOM 520 N N . GLU A 1 78 ? -0.506 -11.417 28.294 1.000 28.019 78 GLU A N 1
ATOM 521 C CA . GLU A 1 78 ? 0.381 -11.037 27.198 1.000 31.343 78 GLU A CA 1
ATOM 522 C C . GLU A 1 78 ? -0.298 -11.406 25.886 1.000 38.297 78 GLU A C 1
ATOM 523 O O . GLU A 1 78 ? -0.551 -12.589 25.618 1.000 30.004 78 GLU A O 1
ATOM 529 N N . LEU A 1 79 ? -0.617 -10.405 25.077 1.000 35.299 79 LEU A N 1
ATOM 530 C CA . LEU A 1 79 ? -1.256 -10.663 23.794 1.000 34.259 79 LEU A CA 1
ATOM 531 C C . LEU A 1 79 ? -0.200 -10.725 22.709 1.000 35.217 79 LEU A C 1
ATOM 532 O O . LEU A 1 79 ? 0.741 -9.930 22.703 1.000 35.723 79 LEU A O 1
ATOM 537 N N . VAL A 1 80 ? -0.356 -11.678 21.796 1.000 31.520 80 VAL A N 1
ATOM 538 C CA . VAL A 1 80 ? 0.597 -11.901 20.717 1.000 37.968 80 VAL A CA 1
ATOM 539 C C . VAL A 1 80 ? -0.187 -11.990 19.417 1.000 37.383 80 VAL A C 1
ATOM 540 O O . VAL A 1 80 ? -1.189 -12.713 19.333 1.000 34.175 80 VAL A O 1
ATOM 544 N N . TYR A 1 81 ? 0.256 -11.258 18.410 1.000 31.412 81 TYR A N 1
ATOM 545 C CA . TYR A 1 81 ? -0.438 -11.241 17.123 1.000 40.468 81 TYR A CA 1
ATOM 546 C C . TYR A 1 81 ? 0.387 -12.066 16.137 1.000 42.192 81 TYR A C 1
ATOM 547 O O . TYR A 1 81 ? 1.379 -11.590 15.581 1.000 39.910 81 TYR A O 1
ATOM 556 N N . ASP A 1 82 ? -0.019 -13.322 15.953 1.000 39.463 82 ASP A N 1
ATOM 557 C CA . ASP A 1 82 ? 0.679 -14.267 15.093 1.000 46.395 82 ASP A CA 1
ATOM 558 C C . ASP A 1 82 ? -0.338 -15.297 14.613 1.000 46.516 82 ASP A C 1
ATOM 559 O O . ASP A 1 82 ? -1.409 -15.463 15.204 1.000 43.442 82 ASP A O 1
ATOM 564 N N . HIS A 1 83 ? -0.006 -15.964 13.512 1.000 46.353 83 HIS A N 1
ATOM 565 C CA . HIS A 1 83 ? -0.826 -17.027 12.948 1.000 47.627 83 HIS A CA 1
ATOM 566 C C . HIS A 1 83 ? -0.082 -18.346 13.105 1.000 46.306 83 HIS A C 1
ATOM 567 O O . HIS A 1 83 ? 1.079 -18.454 12.699 1.000 44.840 83 HIS A O 1
ATOM 574 N N . ILE A 1 84 ? -0.742 -19.343 13.688 1.000 43.637 84 ILE A N 1
ATOM 575 C CA . ILE A 1 84 ? -0.122 -20.648 13.923 1.000 39.939 84 ILE A CA 1
ATOM 576 C C . ILE A 1 84 ? -0.439 -21.585 12.759 1.000 43.992 84 ILE A C 1
ATOM 577 O O . ILE A 1 84 ? -1.598 -21.958 12.551 1.000 43.200 84 ILE A O 1
ATOM 582 N N . ASN A 1 85 ? 0.590 -22.009 12.018 1.000 44.166 85 ASN A N 1
ATOM 583 C CA . ASN A 1 85 ? 0.330 -22.924 10.913 1.000 45.555 85 ASN A CA 1
ATOM 584 C C . ASN A 1 85 ? 0.549 -24.396 11.260 1.000 41.523 85 ASN A C 1
ATOM 585 O O . ASN A 1 85 ? 0.176 -25.251 10.452 1.000 41.905 85 ASN A O 1
ATOM 590 N N . GLU A 1 86 ? 1.113 -24.718 12.428 1.000 39.681 86 GLU A N 1
ATOM 591 C CA . GLU A 1 86 ? 1.373 -26.111 12.789 1.000 36.936 86 GLU A CA 1
ATOM 592 C C . GLU A 1 86 ? 1.563 -26.228 14.299 1.000 32.583 86 GLU A C 1
ATOM 593 O O . GLU A 1 86 ? 2.111 -25.313 14.927 1.000 31.980 86 GLU A O 1
ATOM 599 N N . VAL A 1 87 ? 1.112 -27.355 14.880 1.000 30.356 87 VAL A N 1
ATOM 600 C CA . VAL A 1 87 ? 1.362 -27.670 16.287 1.000 30.264 87 VAL A CA 1
ATOM 601 C C . VAL A 1 87 ? 1.932 -29.086 16.419 1.000 36.997 87 VAL A C 1
ATOM 602 O O . VAL A 1 87 ? 1.756 -29.943 15.547 1.000 34.207 87 VAL A O 1
ATOM 606 N N . ASP A 1 88 ? 2.639 -29.325 17.526 1.000 33.288 88 ASP A N 1
ATOM 607 C CA . ASP A 1 88 ? 3.103 -30.667 17.891 1.000 32.825 88 ASP A CA 1
ATOM 608 C C . ASP A 1 88 ? 2.587 -30.900 19.300 1.000 30.343 88 ASP A C 1
ATOM 609 O O . ASP A 1 88 ? 3.152 -30.370 20.260 1.000 34.580 88 ASP A O 1
ATOM 614 N N . LEU A 1 89 ? 1.531 -31.694 19.428 1.000 28.914 89 LEU A N 1
ATOM 615 C CA . LEU A 1 89 ? 1.032 -32.047 20.754 1.000 26.735 89 LEU A CA 1
ATOM 616 C C . LEU A 1 89 ? 1.570 -33.383 21.250 1.000 30.467 89 LEU A C 1
ATOM 617 O O . LEU A 1 89 ? 1.153 -33.838 22.322 1.000 27.553 89 LEU A O 1
ATOM 622 N N . ASN A 1 90 ? 2.484 -34.016 20.506 1.000 26.690 90 ASN A N 1
ATOM 623 C CA . ASN A 1 90 ? 3.050 -35.312 20.886 1.000 38.791 90 ASN A CA 1
ATOM 624 C C . ASN A 1 90 ? 4.191 -35.194 21.886 1.000 35.286 90 ASN A C 1
ATOM 625 O O . ASN A 1 90 ? 4.623 -36.211 22.439 1.000 43.658 90 ASN A O 1
ATOM 630 N N . VAL A 1 91 ? 4.699 -33.985 22.113 1.000 29.627 91 VAL A N 1
ATOM 631 C CA . VAL A 1 91 ? 5.794 -33.745 23.042 1.000 23.942 91 VAL A CA 1
ATOM 632 C C . VAL A 1 91 ? 5.374 -32.618 23.970 1.000 28.301 91 VAL A C 1
ATOM 633 O O . VAL A 1 91 ? 4.517 -31.793 23.643 1.000 29.772 91 VAL A O 1
ATOM 637 N N . ARG A 1 92 ? 6.010 -32.580 25.133 1.000 28.461 92 ARG A N 1
ATOM 638 C CA . ARG A 1 92 ? 5.736 -31.567 26.127 1.000 32.428 92 ARG A CA 1
ATOM 639 C C . ARG A 1 92 ? 7.062 -30.893 26.480 1.000 31.272 92 ARG A C 1
ATOM 640 O O . ARG A 1 92 ? 8.078 -31.585 26.629 1.000 28.596 92 ARG A O 1
ATOM 648 N N . PRO A 1 93 ? 7.105 -29.551 26.574 1.000 31.220 93 PRO A N 1
ATOM 649 C CA . PRO A 1 93 ? 5.982 -28.625 26.379 1.000 32.804 93 PRO A CA 1
ATOM 650 C C . PRO A 1 93 ? 5.512 -28.629 24.923 1.000 31.714 93 PRO A C 1
ATOM 651 O O . PRO A 1 93 ? 6.336 -28.864 24.023 1.000 31.141 93 PRO A O 1
ATOM 655 N N . PHE A 1 94 ? 4.210 -28.455 24.713 1.000 27.387 94 PHE A N 1
ATOM 656 C CA . PHE A 1 94 ? 3.629 -28.491 23.373 1.000 27.348 94 PHE A CA 1
ATOM 657 C C . PHE A 1 94 ? 4.203 -27.364 22.521 1.000 35.191 94 PHE A C 1
ATOM 658 O O . PHE A 1 94 ? 4.465 -26.272 23.020 1.000 34.265 94 PHE A O 1
ATOM 666 N N . VAL A 1 95 ? 4.365 -27.610 21.219 1.000 32.335 95 VAL A N 1
ATOM 667 C CA . VAL A 1 95 ? 5.014 -26.649 20.320 1.000 29.106 95 VAL A CA 1
ATOM 668 C C . VAL A 1 95 ? 3.978 -26.024 19.387 1.000 35.710 95 VAL A C 1
ATOM 669 O O . VAL A 1 95 ? 3.180 -26.737 18.759 1.000 35.636 95 VAL A O 1
ATOM 673 N N . LEU A 1 96 ? 4.003 -24.690 19.282 1.000 34.996 96 LEU A N 1
ATOM 674 C CA . LEU A 1 96 ? 3.180 -23.953 18.323 1.000 31.738 96 LEU A CA 1
ATOM 675 C C . LEU A 1 96 ? 4.108 -23.198 17.382 1.000 31.828 96 LEU A C 1
ATOM 676 O O . LEU A 1 96 ? 4.927 -22.387 17.834 1.000 33.059 96 LEU A O 1
ATOM 681 N N . LYS A 1 97 ? 4.004 -23.487 16.085 1.000 25.716 97 LYS A N 1
ATOM 682 C CA . LYS A 1 97 ? 4.876 -22.886 15.084 1.000 30.169 97 LYS A CA 1
ATOM 683 C C . LYS A 1 97 ? 4.118 -21.762 14.393 1.000 36.586 97 LYS A C 1
ATOM 684 O O . LYS A 1 97 ? 3.095 -22.010 13.746 1.000 40.615 97 LYS A O 1
ATOM 690 N N . GLY A 1 98 ? 4.607 -20.532 14.547 1.000 35.109 98 GLY A N 1
ATOM 691 C CA . GLY A 1 98 ? 3.974 -19.368 13.972 1.000 31.312 98 GLY A CA 1
ATOM 692 C C . GLY A 1 98 ? 4.816 -18.788 12.846 1.000 30.814 98 GLY A C 1
ATOM 693 O O . GLY A 1 98 ? 5.945 -19.208 12.601 1.000 36.820 98 GLY A O 1
ATOM 694 N N . ASP A 1 99 ? 4.230 -17.807 12.148 1.000 44.558 99 ASP A N 1
ATOM 695 C CA . ASP A 1 99 ? 4.970 -17.104 11.100 1.000 48.566 99 ASP A CA 1
ATOM 696 C C . ASP A 1 99 ? 6.090 -16.263 11.684 1.000 48.185 99 ASP A C 1
ATOM 697 O O . ASP A 1 99 ? 7.141 -16.111 11.056 1.000 50.501 99 ASP A O 1
ATOM 702 N N . MET A 1 100 ? 5.893 -15.726 12.885 1.000 45.929 100 MET A N 1
ATOM 703 C CA . MET A 1 100 ? 6.834 -14.790 13.487 1.000 55.683 100 MET A CA 1
ATOM 704 C C . MET A 1 100 ? 7.739 -15.425 14.536 1.000 47.779 100 MET A C 1
ATOM 705 O O . MET A 1 100 ? 8.878 -14.972 14.715 1.000 43.934 100 MET A O 1
ATOM 710 N N . ASP A 1 101 ? 7.263 -16.454 15.229 1.000 35.867 101 ASP A N 1
ATOM 711 C CA . ASP A 1 101 ? 8.004 -17.049 16.330 1.000 43.368 101 ASP A CA 1
ATOM 712 C C . ASP A 1 101 ? 7.495 -18.471 16.531 1.000 40.305 101 ASP A C 1
ATOM 713 O O . ASP A 1 101 ? 6.440 -18.853 16.015 1.000 33.749 101 ASP A O 1
ATOM 718 N N . GLU A 1 102 ? 8.258 -19.246 17.297 1.000 37.823 102 GLU A N 1
ATOM 719 C CA . GLU A 1 102 ? 7.801 -20.521 17.833 1.000 35.004 102 GLU A CA 1
ATOM 720 C C . GLU A 1 102 ? 7.463 -20.335 19.304 1.000 28.856 102 GLU A C 1
ATOM 721 O O . GLU A 1 102 ? 8.174 -19.629 20.028 1.000 32.904 102 GLU A O 1
ATOM 727 N N . TYR A 1 103 ? 6.384 -20.977 19.749 1.000 30.098 103 TYR A N 1
ATOM 728 C CA . TYR A 1 103 ? 5.972 -20.894 21.145 1.000 32.422 103 TYR A CA 1
ATOM 729 C C . TYR A 1 103 ? 5.838 -22.296 21.734 1.000 34.001 103 TYR A C 1
ATOM 730 O O . TYR A 1 103 ? 5.479 -23.249 21.033 1.000 37.028 103 TYR A O 1
ATOM 739 N N . THR A 1 104 ? 6.145 -22.426 23.028 1.000 29.327 104 THR A N 1
ATOM 740 C CA . THR A 1 104 ? 5.867 -23.672 23.734 1.000 29.140 104 THR A CA 1
ATOM 741 C C . THR A 1 104 ? 5.090 -23.381 25.014 1.000 34.978 104 THR A C 1
ATOM 742 O O . THR A 1 104 ? 5.138 -22.275 25.562 1.000 31.985 104 THR A O 1
ATOM 746 N N . CYS A 1 105 ? 4.376 -24.391 25.508 1.000 24.124 105 CYS A N 1
ATOM 747 C CA . CYS A 1 105 ? 3.575 -24.168 26.707 1.000 32.251 105 CYS A CA 1
ATOM 748 C C . CYS A 1 105 ? 3.387 -25.481 27.456 1.000 35.836 105 CYS A C 1
ATOM 749 O O . CYS A 1 105 ? 3.515 -26.567 26.888 1.000 30.280 105 CYS A O 1
ATOM 752 N N . ASP A 1 106 ? 3.089 -25.362 28.750 1.000 34.349 106 ASP A N 1
ATOM 753 C CA . ASP A 1 106 ? 2.849 -26.532 29.582 1.000 38.786 106 ASP A CA 1
ATOM 754 C C . ASP A 1 106 ? 1.384 -26.944 29.574 1.000 30.348 106 ASP A C 1
ATOM 755 O O . ASP A 1 106 ? 1.082 -28.130 29.754 1.000 27.532 106 ASP A O 1
ATOM 760 N N . ALA A 1 107 ? 0.465 -25.990 29.384 1.000 26.995 107 ALA A N 1
ATOM 761 C CA . ALA A 1 107 ? -0.931 -26.300 29.138 1.000 26.253 107 ALA A CA 1
ATOM 762 C C . ALA A 1 107 ? -1.406 -25.418 28.001 1.000 30.514 107 ALA A C 1
ATOM 763 O O . ALA A 1 107 ? -0.919 -24.298 27.836 1.000 28.738 107 ALA A O 1
ATOM 765 N N . LEU A 1 108 ? -2.339 -25.944 27.208 1.000 24.945 108 LEU A N 1
ATOM 766 C CA . LEU A 1 108 ? -2.901 -25.245 26.051 1.000 29.622 108 LEU A CA 1
ATOM 767 C C . LEU A 1 108 ? -4.426 -25.207 26.127 1.000 27.864 108 LEU A C 1
ATOM 768 O O . LEU A 1 108 ? -5.075 -26.243 26.332 1.000 26.529 108 LEU A O 1
ATOM 773 N N . ILE A 1 109 ? -4.998 -24.011 25.964 1.000 26.756 109 ILE A N 1
ATOM 774 C CA . ILE A 1 109 ? -6.439 -23.823 25.808 1.000 25.766 109 ILE A CA 1
ATOM 775 C C . ILE A 1 109 ? -6.711 -23.427 24.360 1.000 23.516 109 ILE A C 1
ATOM 776 O O . ILE A 1 109 ? -6.223 -22.388 23.891 1.000 27.395 109 ILE A O 1
ATOM 781 N N . ILE A 1 110 ? -7.466 -24.264 23.651 1.000 25.824 110 ILE A N 1
ATOM 782 C CA . ILE A 1 110 ? -7.824 -24.044 22.246 1.000 28.356 110 ILE A CA 1
ATOM 783 C C . ILE A 1 110 ? -9.211 -23.410 22.184 1.000 32.641 110 ILE A C 1
ATOM 784 O O . ILE A 1 110 ? -10.208 -24.031 22.592 1.000 30.801 110 ILE A O 1
ATOM 789 N N . ALA A 1 111 ? -9.273 -22.185 21.664 1.000 28.993 111 ALA A N 1
ATOM 790 C CA . ALA A 1 111 ? -10.501 -21.381 21.559 1.000 27.135 111 ALA A CA 1
ATOM 791 C C . ALA A 1 111 ? -10.547 -20.691 20.192 1.000 29.030 111 ALA A C 1
ATOM 792 O O . ALA A 1 111 ? -10.777 -19.484 20.073 1.000 25.685 111 ALA A O 1
ATOM 794 N N . THR A 1 112 ? -10.315 -21.472 19.133 1.000 30.159 112 THR A N 1
ATOM 795 C CA . THR A 1 112 ? -10.166 -20.954 17.779 1.000 27.816 112 THR A CA 1
ATOM 796 C C . THR A 1 112 ? -11.488 -20.761 17.055 1.000 30.475 112 THR A C 1
ATOM 797 O O . THR A 1 112 ? -11.476 -20.317 15.901 1.000 32.446 112 THR A O 1
ATOM 801 N N . GLY A 1 113 ? -12.626 -21.103 17.689 1.000 26.845 113 GLY A N 1
ATOM 802 C CA . GLY A 1 113 ? -13.920 -20.748 17.128 1.000 27.898 113 GLY A CA 1
ATOM 803 C C . GLY A 1 113 ? -14.324 -21.613 15.941 1.000 34.665 113 GLY A C 1
ATOM 804 O O . GLY A 1 113 ? -13.803 -22.718 15.695 1.000 28.085 113 GLY A O 1
ATOM 805 N N . ALA A 1 114 ? -15.272 -21.082 15.178 1.000 36.965 114 ALA A N 1
ATOM 806 C CA . ALA A 1 114 ? -15.738 -21.727 13.961 1.000 40.197 114 ALA A CA 1
ATOM 807 C C . ALA A 1 114 ? -16.033 -20.654 12.916 1.000 44.947 114 ALA A C 1
ATOM 808 O O . ALA A 1 114 ? -16.123 -19.460 13.221 1.000 44.976 114 ALA A O 1
ATOM 810 N N . THR A 1 115 ? -16.163 -21.082 11.662 1.000 40.750 115 THR A N 1
ATOM 811 C CA . THR A 1 115 ? -16.303 -20.160 10.544 1.000 45.419 115 THR A CA 1
ATOM 812 C C . THR A 1 115 ? -17.591 -20.467 9.799 1.000 45.113 115 THR A C 1
ATOM 813 O O . THR A 1 115 ? -17.788 -21.594 9.332 1.000 41.794 115 THR A O 1
ATOM 817 N N . ALA A 1 116 ? -18.465 -19.475 9.689 1.000 39.736 116 ALA A N 1
ATOM 818 C CA . ALA A 1 116 ? -19.698 -19.661 8.942 1.000 40.121 116 ALA A CA 1
ATOM 819 C C . ALA A 1 116 ? -19.424 -19.420 7.468 1.000 42.839 116 ALA A C 1
ATOM 820 O O . ALA A 1 116 ? -18.649 -18.530 7.104 1.000 48.072 116 ALA A O 1
ATOM 822 N N . GLN A 1 117 ? -20.041 -20.229 6.618 1.000 43.568 117 GLN A N 1
ATOM 823 C CA . GLN A 1 117 ? -19.853 -20.104 5.179 1.000 39.207 117 GLN A CA 1
ATOM 824 C C . GLN A 1 117 ? -20.994 -19.299 4.572 1.000 44.042 117 GLN A C 1
ATOM 825 O O . GLN A 1 117 ? -22.154 -19.436 4.977 1.000 40.184 117 GLN A O 1
ATOM 831 N N . TYR A 1 118 ? -20.651 -18.457 3.603 1.000 44.976 118 TYR A N 1
ATOM 832 C CA . TYR A 1 118 ? -21.570 -17.511 2.988 1.000 48.335 118 TYR A CA 1
ATOM 833 C C . TYR A 1 118 ? -21.731 -17.818 1.502 1.000 44.658 118 TYR A C 1
ATOM 834 O O . TYR A 1 118 ? -21.069 -18.697 0.943 1.000 44.047 118 TYR A O 1
ATOM 843 N N . LEU A 1 119 ? -22.636 -17.076 0.861 1.000 46.898 119 LEU A N 1
ATOM 844 C CA . LEU A 1 119 ? -22.859 -17.267 -0.567 1.000 51.351 119 LEU A CA 1
ATOM 845 C C . LEU A 1 119 ? -21.670 -16.770 -1.379 1.000 55.554 119 LEU A C 1
ATOM 846 O O . LEU A 1 119 ? -21.301 -17.383 -2.387 1.000 52.369 119 LEU A O 1
ATOM 851 N N . GLY A 1 120 ? -21.049 -15.678 -0.946 1.000 54.325 120 GLY A N 1
ATOM 852 C CA . GLY A 1 120 ? -20.024 -15.035 -1.744 1.000 55.346 120 GLY A CA 1
ATOM 853 C C . GLY A 1 120 ? -20.584 -14.130 -2.817 1.000 56.349 120 GLY A C 1
ATOM 854 O O . GLY A 1 120 ? -20.062 -14.110 -3.937 1.000 64.810 120 GLY A O 1
ATOM 855 N N . LEU A 1 121 ? -21.646 -13.383 -2.505 1.000 51.569 121 LEU A N 1
ATOM 856 C CA . LEU A 1 121 ? -22.336 -12.518 -3.456 1.000 53.738 121 LEU A CA 1
ATOM 857 C C . LEU A 1 121 ? -22.202 -11.062 -3.029 1.000 51.654 121 LEU A C 1
ATOM 858 O O . LEU A 1 121 ? -22.334 -10.740 -1.846 1.000 48.190 121 LEU A O 1
ATOM 863 N N . GLU A 1 122 ? -21.955 -10.176 -3.996 1.000 53.854 122 GLU A N 1
ATOM 864 C CA . GLU A 1 122 ? -21.799 -8.764 -3.660 1.000 53.046 122 GLU A CA 1
ATOM 865 C C . GLU A 1 122 ? -23.080 -8.200 -3.057 1.000 54.183 122 GLU A C 1
ATOM 866 O O . GLU A 1 122 ? -23.030 -7.432 -2.089 1.000 57.086 122 GLU A O 1
ATOM 872 N N . SER A 1 123 ? -24.239 -8.584 -3.607 1.000 48.766 123 SER A N 1
ATOM 873 C CA . SER A 1 123 ? -25.520 -8.220 -3.008 1.000 52.401 123 SER A CA 1
ATOM 874 C C . SER A 1 123 ? -25.624 -8.726 -1.571 1.000 52.214 123 SER A C 1
ATOM 875 O O . SER A 1 123 ? -26.189 -8.051 -0.701 1.000 53.725 123 SER A O 1
ATOM 878 N N . GLU A 1 124 ? -25.082 -9.914 -1.305 1.000 48.927 124 GLU A N 1
ATOM 879 C CA . GLU A 1 124 ? -25.066 -10.447 0.052 1.000 48.124 124 GLU A CA 1
ATOM 880 C C . GLU A 1 124 ? -24.149 -9.623 0.951 1.000 49.230 124 GLU A C 1
ATOM 881 O O . GLU A 1 124 ? -24.508 -9.292 2.087 1.000 49.735 124 GLU A O 1
ATOM 887 N N . GLN A 1 125 ? -22.960 -9.271 0.455 1.000 56.107 125 GLN A N 1
ATOM 888 C CA . GLN A 1 125 ? -22.057 -8.444 1.250 1.000 64.826 125 GLN A CA 1
ATOM 889 C C . GLN A 1 125 ? -22.600 -7.030 1.392 1.000 58.681 125 GLN A C 1
ATOM 890 O O . GLN A 1 125 ? -22.516 -6.435 2.473 1.000 53.270 125 GLN A O 1
ATOM 896 N N . LYS A 1 126 ? -23.172 -6.485 0.311 1.000 55.120 126 LYS A N 1
ATOM 897 C CA . LYS A 1 126 ? -23.773 -5.155 0.359 1.000 53.170 126 LYS A CA 1
ATOM 898 C C . LYS A 1 126 ? -24.764 -5.031 1.506 1.000 57.233 126 LYS A C 1
ATOM 899 O O . LYS A 1 126 ? -24.757 -4.037 2.240 1.000 56.838 126 LYS A O 1
ATOM 905 N N . PHE A 1 127 ? -25.618 -6.036 1.688 1.000 53.201 127 PHE A N 1
ATOM 906 C CA . PHE A 1 127 ? -26.677 -5.967 2.682 1.000 47.445 127 PHE A CA 1
ATOM 907 C C . PHE A 1 127 ? -26.328 -6.690 3.968 1.000 49.335 127 PHE A C 1
ATOM 908 O O . PHE A 1 127 ? -27.161 -6.734 4.877 1.000 44.645 127 PHE A O 1
ATOM 916 N N . MET A 1 128 ? -25.133 -7.269 4.058 1.000 55.975 128 MET A N 1
ATOM 917 C CA . MET A 1 128 ? -24.646 -7.815 5.317 1.000 63.779 128 MET A CA 1
ATOM 918 C C . MET A 1 128 ? -24.851 -6.810 6.441 1.000 59.686 128 MET A C 1
ATOM 919 O O . MET A 1 128 ? -24.348 -5.685 6.382 1.000 65.468 128 MET A O 1
ATOM 924 N N . GLY A 1 129 ? -25.615 -7.205 7.453 1.000 58.960 129 GLY A N 1
ATOM 925 C CA . GLY A 1 129 ? -25.903 -6.345 8.574 1.000 58.741 129 GLY A CA 1
ATOM 926 C C . GLY A 1 129 ? -27.115 -5.461 8.405 1.000 62.450 129 GLY A C 1
ATOM 927 O O . GLY A 1 129 ? -27.595 -4.898 9.395 1.000 66.324 129 GLY A O 1
ATOM 928 N N . GLN A 1 130 ? -27.624 -5.327 7.184 1.000 59.883 130 GLN A N 1
ATOM 929 C CA . GLN A 1 130 ? -28.839 -4.576 6.890 1.000 64.497 130 GLN A CA 1
ATOM 930 C C . GLN A 1 130 ? -29.978 -5.503 6.469 1.000 61.705 130 GLN A C 1
ATOM 931 O O . GLN A 1 130 ? -30.786 -5.166 5.603 1.000 55.428 130 GLN A O 1
ATOM 937 N N . GLY A 1 131 ? -30.055 -6.687 7.071 1.000 52.769 131 GLY A N 1
ATOM 938 C CA . GLY A 1 131 ? -31.072 -7.663 6.718 1.000 45.095 131 GLY A CA 1
ATOM 939 C C . GLY A 1 131 ? -30.535 -8.999 6.248 1.000 43.971 131 GLY A C 1
ATOM 940 O O . GLY A 1 131 ? -31.328 -9.933 6.069 1.000 42.468 131 GLY A O 1
ATOM 941 N N . VAL A 1 132 ? -29.231 -9.125 6.008 1.000 44.382 132 VAL A N 1
ATOM 942 C CA . VAL A 1 132 ? -28.584 -10.402 5.734 1.000 38.939 132 VAL A CA 1
ATOM 943 C C . VAL A 1 132 ? -27.843 -10.826 6.992 1.000 44.147 132 VAL A C 1
ATOM 944 O O . VAL A 1 132 ? -27.079 -10.038 7.567 1.000 39.002 132 VAL A O 1
ATOM 948 N N . SER A 1 133 ? -28.049 -12.071 7.414 1.000 39.094 133 SER A N 1
ATOM 949 C CA . SER A 1 133 ? -27.441 -12.548 8.646 1.000 40.739 133 SER A CA 1
ATOM 950 C C . SER A 1 133 ? -27.081 -14.018 8.504 1.000 37.673 133 SER A C 1
ATOM 951 O O . SER A 1 133 ? -27.629 -14.732 7.661 1.000 39.689 133 SER A O 1
ATOM 954 N N . ALA A 1 134 ? -26.150 -14.471 9.346 1.000 34.775 134 ALA A N 1
ATOM 955 C CA . ALA A 1 134 ? -25.823 -15.890 9.424 1.000 32.349 134 ALA A CA 1
ATOM 956 C C . ALA A 1 134 ? -26.254 -16.513 10.742 1.000 35.325 134 ALA A C 1
ATOM 957 O O . ALA A 1 134 ? -25.920 -17.670 11.004 1.000 38.773 134 ALA A O 1
ATOM 959 N N . CYS A 1 135 ? -27.003 -15.794 11.574 1.000 32.722 135 CYS A N 1
ATOM 960 C CA . CYS A 1 135 ? -27.326 -16.293 12.916 1.000 36.318 135 CYS A CA 1
ATOM 961 C C . CYS A 1 135 ? -28.785 -15.969 13.246 1.000 39.771 135 CYS A C 1
ATOM 962 O O . CYS A 1 135 ? -29.116 -14.818 13.561 1.000 35.462 135 CYS A O 1
ATOM 965 N N . ALA A 1 136 ? -29.655 -16.988 13.181 1.000 34.565 136 ALA A N 1
ATOM 966 C CA . ALA A 1 136 ? -31.067 -16.786 13.509 1.000 34.315 136 ALA A CA 1
ATOM 967 C C . ALA A 1 136 ? -31.243 -16.442 14.983 1.000 33.920 136 ALA A C 1
ATOM 968 O O . ALA A 1 136 ? -32.074 -15.596 15.345 1.000 30.841 136 ALA A O 1
ATOM 970 N N . THR A 1 137 ? -30.468 -17.091 15.854 1.000 28.990 137 THR A N 1
ATOM 971 C CA . THR A 1 137 ? -30.591 -16.814 17.282 1.000 31.330 137 THR A CA 1
ATOM 972 C C . THR A 1 137 ? -30.235 -15.363 17.594 1.000 31.662 137 THR A C 1
ATOM 973 O O . THR A 1 137 ? -30.878 -14.727 18.442 1.000 28.964 137 THR A O 1
ATOM 977 N N . CYS A 1 138 ? -29.232 -14.816 16.896 1.000 33.672 138 CYS A N 1
ATOM 978 C CA . CYS A 1 138 ? -28.799 -13.440 17.143 1.000 31.709 138 CYS A CA 1
ATOM 979 C C . CYS A 1 138 ? -29.827 -12.427 16.649 1.000 36.496 138 CYS A C 1
ATOM 980 O O . CYS A 1 138 ? -30.175 -11.485 17.377 1.000 33.996 138 CYS A O 1
ATOM 983 N N . ASP A 1 139 ? -30.349 -12.616 15.426 1.000 34.254 139 ASP A N 1
ATOM 984 C CA . ASP A 1 139 ? -31.080 -11.576 14.711 1.000 31.472 139 ASP A CA 1
ATOM 985 C C . ASP A 1 139 ? -32.556 -11.877 14.470 1.000 36.070 139 ASP A C 1
ATOM 986 O O . ASP A 1 139 ? -33.264 -11.024 13.917 1.000 34.765 139 ASP A O 1
ATOM 991 N N . GLY A 1 140 ? -33.048 -13.042 14.884 1.000 32.335 140 GLY A N 1
ATOM 992 C CA . GLY A 1 140 ? -34.380 -13.451 14.473 1.000 28.638 140 GLY A CA 1
ATOM 993 C C . GLY A 1 140 ? -35.471 -12.550 15.024 1.000 35.789 140 GLY A C 1
ATOM 994 O O . GLY A 1 140 ? -36.454 -12.261 14.339 1.000 31.033 140 GLY A O 1
ATOM 995 N N . PHE A 1 141 ? -35.305 -12.087 16.267 1.000 28.703 141 PHE A N 1
ATOM 996 C CA . PHE A 1 141 ? -36.350 -11.321 16.928 1.000 32.135 141 PHE A CA 1
ATOM 997 C C . PHE A 1 141 ? -36.675 -10.048 16.162 1.000 34.662 141 PHE A C 1
ATOM 998 O O . PHE A 1 141 ? -37.802 -9.552 16.248 1.000 40.913 141 PHE A O 1
ATOM 1006 N N . PHE A 1 142 ? -35.708 -9.526 15.391 1.000 36.665 142 PHE A N 1
ATOM 1007 C CA . PHE A 1 142 ? -35.935 -8.331 14.578 1.000 42.197 142 PHE A CA 1
ATOM 1008 C C . PHE A 1 142 ? -37.148 -8.484 13.667 1.000 44.158 142 PHE A C 1
ATOM 1009 O O . PHE A 1 142 ? -37.836 -7.498 13.377 1.000 43.995 142 PHE A O 1
ATOM 1017 N N . TYR A 1 143 ? -37.430 -9.709 13.216 1.000 38.515 143 TYR A N 1
ATOM 1018 C CA . TYR A 1 143 ? -38.404 -9.974 12.161 1.000 30.912 143 TYR A CA 1
ATOM 1019 C C . TYR A 1 143 ? -39.677 -10.638 12.681 1.000 36.162 143 TYR A C 1
ATOM 1020 O O . TYR A 1 143 ? -40.381 -11.314 11.922 1.000 38.923 143 TYR A O 1
ATOM 1029 N N . LYS A 1 144 ? -40.004 -10.432 13.955 1.000 40.989 144 LYS A N 1
ATOM 1030 C CA . LYS A 1 144 ? -41.283 -10.881 14.492 1.000 43.647 144 LYS A CA 1
ATOM 1031 C C . LYS A 1 144 ? -42.437 -10.389 13.622 1.000 45.908 144 LYS A C 1
ATOM 1032 O O . LYS A 1 144 ? -42.484 -9.218 13.231 1.000 44.195 144 LYS A O 1
ATOM 1038 N N . ASN A 1 145 ? -43.355 -11.306 13.307 1.000 48.069 145 ASN A N 1
ATOM 1039 C CA . ASN A 1 145 ? -44.546 -11.047 12.493 1.000 45.919 145 ASN A CA 1
ATOM 1040 C C . ASN A 1 145 ? -44.209 -10.551 11.090 1.000 42.052 145 ASN A C 1
ATOM 1041 O O . ASN A 1 145 ? -45.043 -9.902 10.453 1.000 47.445 145 ASN A O 1
ATOM 1046 N N . GLN A 1 146 ? -43.011 -10.849 10.587 1.000 36.836 146 GLN A N 1
ATOM 1047 C CA . GLN A 1 146 ? -42.572 -10.492 9.241 1.000 39.676 146 GLN A CA 1
ATOM 1048 C C . GLN A 1 146 ? -42.130 -11.752 8.500 1.000 46.753 146 GLN A C 1
ATOM 1049 O O . GLN A 1 146 ? -42.121 -12.849 9.057 1.000 42.642 146 GLN A O 1
ATOM 1055 N N . ASN A 1 147 ? -41.733 -11.584 7.240 1.000 37.210 147 ASN A N 1
ATOM 1056 C CA . ASN A 1 147 ? -41.410 -12.708 6.367 1.000 43.092 147 ASN A CA 1
ATOM 1057 C C . ASN A 1 147 ? -39.901 -12.850 6.184 1.000 39.315 147 ASN A C 1
ATOM 1058 O O . ASN A 1 147 ? -39.202 -11.867 5.911 1.000 42.281 147 ASN A O 1
ATOM 1063 N N . VAL A 1 148 ? -39.398 -14.081 6.312 1.000 37.107 148 VAL A N 1
ATOM 1064 C CA . VAL A 1 148 ? -37.964 -14.334 6.230 1.000 41.860 148 VAL A CA 1
ATOM 1065 C C . VAL A 1 148 ? -37.668 -15.533 5.330 1.000 39.800 148 VAL A C 1
ATOM 1066 O O . VAL A 1 148 ? -38.548 -16.337 5.008 1.000 36.599 148 VAL A O 1
ATOM 1070 N N . MET A 1 149 ? -36.397 -15.636 4.926 1.000 35.133 149 MET A N 1
ATOM 1071 C CA . MET A 1 149 ? -35.884 -16.741 4.123 1.000 35.486 149 MET A CA 1
ATOM 1072 C C . MET A 1 149 ? -34.636 -17.344 4.774 1.000 32.278 149 MET A C 1
ATOM 1073 O O . MET A 1 149 ? -33.807 -16.624 5.346 1.000 32.138 149 MET A O 1
ATOM 1078 N N . VAL A 1 150 ? -34.502 -18.670 4.681 1.000 37.183 150 VAL A N 1
ATOM 1079 C CA . VAL A 1 150 ? -33.335 -19.410 5.160 1.000 32.151 150 VAL A CA 1
ATOM 1080 C C . VAL A 1 150 ? -32.756 -20.181 3.981 1.000 33.128 150 VAL A C 1
ATOM 1081 O O . VAL A 1 150 ? -33.497 -20.889 3.287 1.000 33.796 150 VAL A O 1
ATOM 1085 N N . VAL A 1 151 ? -31.448 -20.051 3.751 1.000 31.527 151 VAL A N 1
ATOM 1086 C CA . VAL A 1 151 ? -30.775 -20.720 2.631 1.000 30.275 151 VAL A CA 1
ATOM 1087 C C . VAL A 1 151 ? -29.873 -21.822 3.179 1.000 36.712 151 VAL A C 1
ATOM 1088 O O . VAL A 1 151 ? -28.952 -21.547 3.959 1.000 38.689 151 VAL A O 1
ATOM 1092 N N . GLY A 1 152 ? -30.106 -23.052 2.747 1.000 40.663 152 GLY A N 1
ATOM 1093 C CA . GLY A 1 152 ? -29.217 -24.151 3.079 1.000 38.376 152 GLY A CA 1
ATOM 1094 C C . GLY A 1 152 ? -29.978 -25.458 3.178 1.000 44.145 152 GLY A C 1
ATOM 1095 O O . GLY A 1 152 ? -31.201 -25.501 3.079 1.000 41.931 152 GLY A O 1
ATOM 1096 N N . GLY A 1 153 ? -29.218 -26.538 3.402 1.000 48.340 153 GLY A N 1
ATOM 1097 C CA . GLY A 1 153 ? -29.812 -27.865 3.327 1.000 50.088 153 GLY A CA 1
ATOM 1098 C C . GLY A 1 153 ? -29.455 -28.898 4.378 1.000 52.930 153 GLY A C 1
ATOM 1099 O O . GLY A 1 153 ? -29.939 -30.031 4.310 1.000 58.420 153 GLY A O 1
ATOM 1100 N N . GLY A 1 154 ? -28.632 -28.544 5.359 1.000 47.908 154 GLY A N 1
ATOM 1101 C CA . GLY A 1 154 ? -28.220 -29.466 6.395 1.000 39.768 154 GLY A CA 1
ATOM 1102 C C . GLY A 1 154 ? -28.948 -29.226 7.702 1.000 49.151 154 GLY A C 1
ATOM 1103 O O . GLY A 1 154 ? -29.994 -28.567 7.754 1.000 50.377 154 GLY A O 1
ATOM 1104 N N . ASN A 1 155 ? -28.374 -29.764 8.783 1.000 45.734 155 ASN A N 1
ATOM 1105 C CA . ASN A 1 155 ? -28.984 -29.599 10.102 1.000 45.387 155 ASN A CA 1
ATOM 1106 C C . ASN A 1 155 ? -29.141 -28.129 10.455 1.000 45.698 155 ASN A C 1
ATOM 1107 O O . ASN A 1 155 ? -30.170 -27.723 11.004 1.000 49.351 155 ASN A O 1
ATOM 1112 N N . THR A 1 156 ? -28.122 -27.317 10.160 1.000 39.328 156 THR A N 1
ATOM 1113 C CA . THR A 1 156 ? -28.132 -25.918 10.581 1.000 40.471 156 THR A CA 1
ATOM 1114 C C . THR A 1 156 ? -29.299 -25.165 9.954 1.000 37.599 156 THR A C 1
ATOM 1115 O O . THR A 1 156 ? -30.044 -24.456 10.642 1.000 39.489 156 THR A O 1
ATOM 1119 N N . ALA A 1 157 ? -29.464 -25.303 8.638 1.000 33.304 157 ALA A N 1
ATOM 1120 C CA . ALA A 1 157 ? -30.556 -24.624 7.947 1.000 41.960 157 ALA A CA 1
ATOM 1121 C C . ALA A 1 157 ? -31.913 -25.052 8.499 1.000 40.128 157 ALA A C 1
ATOM 1122 O O . ALA A 1 157 ? -32.786 -24.211 8.744 1.000 33.828 157 ALA A O 1
ATOM 1124 N N . VAL A 1 158 ? -32.097 -26.349 8.747 1.000 29.633 158 VAL A N 1
ATOM 1125 C CA . VAL A 1 158 ? -33.390 -26.822 9.234 1.000 31.430 158 VAL A CA 1
ATOM 1126 C C . VAL A 1 158 ? -33.678 -26.277 10.627 1.000 36.925 158 VAL A C 1
ATOM 1127 O O . VAL A 1 158 ? -34.800 -25.836 10.915 1.000 35.031 158 VAL A O 1
ATOM 1131 N N . GLU A 1 159 ? -32.674 -26.292 11.513 1.000 36.789 159 GLU A N 1
ATOM 1132 C CA . GLU A 1 159 ? -32.887 -25.795 12.870 1.000 36.710 159 GLU A CA 1
ATOM 1133 C C . GLU A 1 159 ? -33.164 -24.298 12.883 1.000 32.035 159 GLU A C 1
ATOM 1134 O O . GLU A 1 159 ? -33.978 -23.822 13.684 1.000 31.543 159 GLU A O 1
ATOM 1140 N N . GLU A 1 160 ? -32.494 -23.537 12.012 1.000 31.162 160 GLU A N 1
ATOM 1141 C CA . GLU A 1 160 ? -32.746 -22.104 11.945 1.000 34.115 160 GLU A CA 1
ATOM 1142 C C . GLU A 1 160 ? -34.153 -21.807 11.431 1.000 34.920 160 GLU A C 1
ATOM 1143 O O . GLU A 1 160 ? -34.825 -20.906 11.943 1.000 38.526 160 GLU A O 1
ATOM 1149 N N . ALA A 1 161 ? -34.620 -22.543 10.421 1.000 27.514 161 ALA A N 1
ATOM 1150 C CA . ALA A 1 161 ? -35.985 -22.340 9.945 1.000 29.472 161 ALA A CA 1
ATOM 1151 C C . ALA A 1 161 ? -36.997 -22.701 11.031 1.000 35.694 161 ALA A C 1
ATOM 1152 O O . ALA A 1 161 ? -38.007 -22.009 11.203 1.000 33.686 161 ALA A O 1
ATOM 1154 N N . LEU A 1 162 ? -36.727 -23.767 11.792 1.000 37.665 162 LEU A N 1
ATOM 1155 C CA . LEU A 1 162 ? -37.612 -24.121 12.899 1.000 35.791 162 LEU A CA 1
ATOM 1156 C C . LEU A 1 162 ? -37.639 -23.017 13.955 1.000 35.910 162 LEU A C 1
ATOM 1157 O O . LEU A 1 162 ? -38.717 -22.549 14.344 1.000 35.665 162 LEU A O 1
ATOM 1162 N N . TYR A 1 163 ? -36.460 -22.586 14.431 1.000 33.780 163 TYR A N 1
ATOM 1163 C CA . TYR A 1 163 ? -36.397 -21.479 15.387 1.000 37.928 163 TYR A CA 1
ATOM 1164 C C . TYR A 1 163 ? -37.221 -20.287 14.904 1.000 40.329 163 TYR A C 1
ATOM 1165 O O . TYR A 1 163 ? -38.074 -19.760 15.633 1.000 33.846 163 TYR A O 1
ATOM 1174 N N . LEU A 1 164 ? -36.978 -19.858 13.663 1.000 32.128 164 LEU A N 1
ATOM 1175 C CA . LEU A 1 164 ? -37.602 -18.645 13.139 1.000 32.659 164 LEU A CA 1
ATOM 1176 C C . LEU A 1 164 ? -39.104 -18.806 12.950 1.000 35.538 164 LEU A C 1
ATOM 1177 O O . LEU A 1 164 ? -39.835 -17.803 12.964 1.000 35.346 164 LEU A O 1
ATOM 1182 N N . SER A 1 165 ? -39.588 -20.045 12.821 1.000 34.436 165 SER A N 1
ATOM 1183 C CA . SER A 1 165 ? -40.997 -20.273 12.567 1.000 32.741 165 SER A CA 1
ATOM 1184 C C . SER A 1 165 ? -41.885 -19.922 13.757 1.000 31.601 165 SER A C 1
ATOM 1185 O O . SER A 1 165 ? -43.098 -19.827 13.570 1.000 32.875 165 SER A O 1
ATOM 1188 N N . ASN A 1 166 ? -41.328 -19.710 14.955 1.000 34.438 166 ASN A N 1
ATOM 1189 C CA . ASN A 1 166 ? -42.103 -19.215 16.096 1.000 33.480 166 ASN A CA 1
ATOM 1190 C C . ASN A 1 166 ? -42.057 -17.697 16.240 1.000 32.585 166 ASN A C 1
ATOM 1191 O O . ASN A 1 166 ? -42.696 -17.149 17.153 1.000 33.630 166 ASN A O 1
ATOM 1196 N N . ILE A 1 167 ? -41.304 -17.012 15.385 1.000 27.514 167 ILE A N 1
ATOM 1197 C CA . ILE A 1 167 ? -41.107 -15.571 15.485 1.000 31.504 167 ILE A CA 1
ATOM 1198 C C . ILE A 1 167 ? -41.712 -14.902 14.259 1.000 35.312 167 ILE A C 1
ATOM 1199 O O . ILE A 1 167 ? -42.588 -14.033 14.369 1.000 32.170 167 ILE A O 1
ATOM 1204 N N . ALA A 1 168 ? -41.236 -15.306 13.086 1.000 33.999 168 ALA A N 1
ATOM 1205 C CA . ALA A 1 168 ? -41.652 -14.731 11.815 1.000 39.536 168 ALA A CA 1
ATOM 1206 C C . ALA A 1 168 ? -43.097 -15.099 11.481 1.000 40.618 168 ALA A C 1
ATOM 1207 O O . ALA A 1 168 ? -43.635 -16.107 11.946 1.000 40.097 168 ALA A O 1
ATOM 1209 N N . GLU A 1 169 ? -43.727 -14.269 10.642 1.000 44.858 169 GLU A N 1
ATOM 1210 C CA . GLU A 1 169 ? -45.032 -14.645 10.100 1.000 43.553 169 GLU A CA 1
ATOM 1211 C C . GLU A 1 169 ? -44.922 -15.835 9.151 1.000 43.974 169 GLU A C 1
ATOM 1212 O O . GLU A 1 169 ? -45.803 -16.706 9.148 1.000 37.276 169 GLU A O 1
ATOM 1218 N N . HIS A 1 170 ? -43.850 -15.905 8.361 1.000 44.021 170 HIS A N 1
ATOM 1219 C CA . HIS A 1 170 ? -43.652 -17.002 7.418 1.000 36.465 170 HIS A CA 1
ATOM 1220 C C . HIS A 1 170 ? -42.158 -17.186 7.139 1.000 36.712 170 HIS A C 1
ATOM 1221 O O . HIS A 1 170 ? -41.399 -16.207 7.094 1.000 38.913 170 HIS A O 1
ATOM 1228 N N . VAL A 1 171 ? -41.735 -18.442 6.968 1.000 34.446 171 VAL A N 1
ATOM 1229 C CA . VAL A 1 171 ? -40.344 -18.770 6.649 1.000 37.805 171 VAL A CA 1
ATOM 1230 C C . VAL A 1 171 ? -40.316 -19.482 5.303 1.000 36.504 171 VAL A C 1
ATOM 1231 O O . VAL A 1 171 ? -41.113 -20.398 5.070 1.000 37.099 171 VAL A O 1
ATOM 1235 N N . THR A 1 172 ? -39.416 -19.048 4.415 1.000 35.765 172 THR A N 1
ATOM 1236 C CA . THR A 1 172 ? -39.137 -19.735 3.154 1.000 37.473 172 THR A CA 1
ATOM 1237 C C . THR A 1 172 ? -37.737 -20.343 3.213 1.000 39.036 172 THR A C 1
ATOM 1238 O O . THR A 1 172 ? -36.738 -19.613 3.292 1.000 35.483 172 THR A O 1
ATOM 1242 N N . LEU A 1 173 ? -37.666 -21.672 3.180 1.000 33.070 173 LEU A N 1
ATOM 1243 C CA . LEU A 1 173 ? -36.402 -22.398 3.193 1.000 34.123 173 LEU A CA 1
ATOM 1244 C C . LEU A 1 173 ? -36.029 -22.740 1.760 1.000 32.404 173 LEU A C 1
ATOM 1245 O O . LEU A 1 173 ? -36.844 -23.320 1.031 1.000 41.823 173 LEU A O 1
ATOM 1250 N N . VAL A 1 174 ? -34.817 -22.361 1.347 1.000 32.485 174 VAL A N 1
ATOM 1251 C CA . VAL A 1 174 ? -34.374 -22.525 -0.046 1.000 29.530 174 VAL A CA 1
ATOM 1252 C C . VAL A 1 174 ? -33.151 -23.437 -0.066 1.000 31.833 174 VAL A C 1
ATOM 1253 O O . VAL A 1 174 ? -32.235 -23.271 0.753 1.000 39.626 174 VAL A O 1
ATOM 1257 N N . HIS A 1 175 ? -33.144 -24.408 -0.985 1.000 39.502 175 HIS A N 1
ATOM 1258 C CA . HIS A 1 175 ? -32.032 -25.345 -1.119 1.000 48.135 175 HIS A CA 1
ATOM 1259 C C . HIS A 1 175 ? -31.768 -25.665 -2.587 1.000 49.788 175 HIS A C 1
ATOM 1260 O O . HIS A 1 175 ? -32.692 -25.727 -3.401 1.000 49.761 175 HIS A O 1
ATOM 1267 N N . ARG A 1 176 ? -30.489 -25.900 -2.908 1.000 50.669 176 ARG A N 1
ATOM 1268 C CA . ARG A 1 176 ? -30.063 -26.133 -4.288 1.000 59.039 176 ARG A CA 1
ATOM 1269 C C . ARG A 1 176 ? -30.302 -27.561 -4.769 1.000 64.050 176 ARG A C 1
ATOM 1270 O O . ARG A 1 176 ? -30.410 -27.778 -5.980 1.000 69.553 176 ARG A O 1
ATOM 1272 N N . ARG A 1 177 ? -30.351 -28.539 -3.868 1.000 65.629 177 ARG A N 1
ATOM 1273 C CA . ARG A 1 177 ? -30.717 -29.903 -4.226 1.000 69.616 177 ARG A CA 1
ATOM 1274 C C . ARG A 1 177 ? -32.212 -30.100 -3.974 1.000 66.342 177 ARG A C 1
ATOM 1275 O O . ARG A 1 177 ? -32.920 -29.180 -3.556 1.000 62.897 177 ARG A O 1
ATOM 1283 N N . ASP A 1 178 ? -32.712 -31.312 -4.222 1.000 63.558 178 ASP A N 1
ATOM 1284 C CA . ASP A 1 178 ? -34.123 -31.609 -3.995 1.000 60.473 178 ASP A CA 1
ATOM 1285 C C . ASP A 1 178 ? -34.337 -32.593 -2.846 1.000 59.436 178 ASP A C 1
ATOM 1286 O O . ASP A 1 178 ? -35.332 -33.319 -2.822 1.000 68.724 178 ASP A O 1
ATOM 1291 N N . SER A 1 179 ? -33.408 -32.628 -1.895 1.000 56.425 179 SER A N 1
ATOM 1292 C CA . SER A 1 179 ? -33.555 -33.408 -0.674 1.000 48.619 179 SER A CA 1
ATOM 1293 C C . SER A 1 179 ? -32.640 -32.794 0.367 1.000 52.877 179 SER A C 1
ATOM 1294 O O . SER A 1 179 ? -31.668 -32.113 0.033 1.000 57.481 179 SER A O 1
ATOM 1296 N N . LEU A 1 180 ? -32.967 -33.032 1.633 1.000 50.582 180 LEU A N 1
ATOM 1297 C CA . LEU A 1 180 ? -32.198 -32.490 2.743 1.000 56.573 180 LEU A CA 1
ATOM 1298 C C . LEU A 1 180 ? -31.208 -33.525 3.269 1.000 69.361 180 LEU A C 1
ATOM 1299 O O . LEU A 1 180 ? -31.513 -34.720 3.331 1.000 75.459 180 LEU A O 1
ATOM 1304 N N . ARG A 1 181 ? -30.015 -33.055 3.644 1.000 72.030 181 ARG A N 1
ATOM 1305 C CA . ARG A 1 181 ? -28.985 -33.878 4.266 1.000 69.882 181 ARG A CA 1
ATOM 1306 C C . ARG A 1 181 ? -29.042 -33.828 5.786 1.000 78.028 181 ARG A C 1
ATOM 1307 O O . ARG A 1 181 ? -28.030 -34.098 6.444 1.000 84.729 181 ARG A O 1
ATOM 1309 N N . SER A 1 182 ? -30.195 -33.496 6.354 1.000 77.130 182 SER A N 1
ATOM 1310 C CA . SER A 1 182 ? -30.340 -33.297 7.787 1.000 71.343 182 SER A CA 1
ATOM 1311 C C . SER A 1 182 ? -31.040 -34.489 8.437 1.000 62.937 182 SER A C 1
ATOM 1312 O O . SER A 1 182 ? -31.631 -35.347 7.774 1.000 50.780 182 SER A O 1
ATOM 1315 N N . GLU A 1 183 ? -30.984 -34.509 9.769 1.000 68.129 183 GLU A N 1
ATOM 1316 C CA . GLU A 1 183 ? -31.451 -35.643 10.554 1.000 74.188 183 GLU A CA 1
ATOM 1317 C C . GLU A 1 183 ? -32.964 -35.816 10.443 1.000 75.006 183 GLU A C 1
ATOM 1318 O O . GLU A 1 183 ? -33.711 -34.859 10.216 1.000 75.483 183 GLU A O 1
ATOM 1324 N N . LYS A 1 184 ? -33.413 -37.063 10.628 1.000 73.375 184 LYS A N 1
ATOM 1325 C CA . LYS A 1 184 ? -34.795 -37.417 10.311 1.000 70.319 184 LYS A CA 1
ATOM 1326 C C . LYS A 1 184 ? -35.797 -36.794 11.279 1.000 59.423 184 LYS A C 1
ATOM 1327 O O . LYS A 1 184 ? -36.918 -36.466 10.873 1.000 53.970 184 LYS A O 1
ATOM 1333 N N . ILE A 1 185 ? -35.431 -36.632 12.553 1.000 58.128 185 ILE A N 1
ATOM 1334 C CA . ILE A 1 185 ? -36.347 -35.978 13.487 1.000 64.321 185 ILE A CA 1
ATOM 1335 C C . ILE A 1 185 ? -36.558 -34.523 13.088 1.000 65.918 185 ILE A C 1
ATOM 1336 O O . ILE A 1 185 ? -37.687 -34.013 13.117 1.000 60.573 185 ILE A O 1
ATOM 1341 N N . LEU A 1 186 ? -35.473 -33.837 12.713 1.000 68.282 186 LEU A N 1
ATOM 1342 C CA . LEU A 1 186 ? -35.565 -32.446 12.278 1.000 62.968 186 LEU A CA 1
ATOM 1343 C C . LEU A 1 186 ? -36.405 -32.322 11.011 1.000 54.238 186 LEU A C 1
ATOM 1344 O O . LEU A 1 186 ? -37.190 -31.376 10.863 1.000 48.387 186 LEU A O 1
ATOM 1349 N N . GLN A 1 187 ? -36.258 -33.275 10.087 1.000 55.188 187 GLN A N 1
ATOM 1350 C CA . GLN A 1 187 ? -37.065 -33.255 8.870 1.000 55.928 187 GLN A CA 1
ATOM 1351 C C . GLN A 1 187 ? -38.549 -33.397 9.186 1.000 56.759 187 GLN A C 1
ATOM 1352 O O . GLN A 1 187 ? -39.379 -32.675 8.621 1.000 58.341 187 GLN A O 1
ATOM 1358 N N . ASP A 1 188 ? -38.903 -34.318 10.090 1.000 56.044 188 ASP A N 1
ATOM 1359 C CA . ASP A 1 188 ? -40.308 -34.508 10.443 1.000 62.315 188 ASP A CA 1
ATOM 1360 C C . ASP A 1 188 ? -40.919 -33.232 11.010 1.000 55.946 188 ASP A C 1
ATOM 1361 O O . ASP A 1 188 ? -42.049 -32.870 10.655 1.000 51.269 188 ASP A O 1
ATOM 1366 N N . HIS A 1 189 ? -40.190 -32.539 11.895 1.000 54.191 189 HIS A N 1
ATOM 1367 C CA . HIS A 1 189 ? -40.692 -31.274 12.435 1.000 53.301 189 HIS A CA 1
ATOM 1368 C C . HIS A 1 189 ? -40.919 -30.258 11.324 1.000 42.097 189 HIS A C 1
ATOM 1369 O O . HIS A 1 189 ? -41.926 -29.543 11.318 1.000 37.191 189 HIS A O 1
ATOM 1376 N N . LEU A 1 190 ? -39.977 -30.172 10.385 1.000 47.893 190 LEU A N 1
ATOM 1377 C CA . LEU A 1 190 ? -40.075 -29.200 9.304 1.000 47.003 190 LEU A CA 1
ATOM 1378 C C . LEU A 1 190 ? -41.307 -29.455 8.441 1.000 48.340 190 LEU A C 1
ATOM 1379 O O . LEU A 1 190 ? -42.056 -28.527 8.112 1.000 41.871 190 LEU A O 1
ATOM 1384 N N . PHE A 1 191 ? -41.535 -30.716 8.064 1.000 54.807 191 PHE A N 1
ATOM 1385 C CA . PHE A 1 191 ? -42.655 -31.023 7.183 1.000 53.401 191 PHE A CA 1
ATOM 1386 C C . PHE A 1 191 ? -43.986 -30.834 7.892 1.000 47.582 191 PHE A C 1
ATOM 1387 O O . PHE A 1 191 ? -44.999 -30.556 7.243 1.000 44.753 191 PHE A O 1
ATOM 1395 N N . ALA A 1 192 ? -44.002 -30.969 9.218 1.000 51.085 192 ALA A N 1
ATOM 1396 C CA . ALA A 1 192 ? -45.206 -30.643 9.975 1.000 52.870 192 ALA A CA 1
ATOM 1397 C C . ALA A 1 192 ? -45.546 -29.161 9.842 1.000 51.232 192 ALA A C 1
ATOM 1398 O O . ALA A 1 192 ? -46.688 -28.797 9.534 1.000 46.258 192 ALA A O 1
ATOM 1400 N N . LYS A 1 193 ? -44.555 -28.292 10.067 1.000 46.548 193 LYS A N 1
ATOM 1401 C CA . LYS A 1 193 ? -44.763 -26.853 9.935 1.000 43.950 193 LYS A CA 1
ATOM 1402 C C . LYS A 1 193 ? -45.142 -26.461 8.512 1.000 47.461 193 LYS A C 1
ATOM 1403 O O . LYS A 1 193 ? -45.931 -25.523 8.315 1.000 43.500 193 LYS A O 1
ATOM 1409 N N . GLU A 1 194 ? -44.587 -27.147 7.505 1.000 48.474 194 GLU A N 1
ATOM 1410 C CA . GLU A 1 194 ? -44.980 -26.841 6.129 1.000 53.385 194 GLU A CA 1
ATOM 1411 C C . GLU A 1 194 ? -46.458 -27.150 5.896 1.000 51.222 194 GLU A C 1
ATOM 1412 O O . GLU A 1 194 ? -47.174 -26.358 5.275 1.000 48.398 194 GLU A O 1
ATOM 1418 N N . LYS A 1 195 ? -46.939 -28.283 6.414 1.000 53.106 195 LYS A N 1
ATOM 1419 C CA . LYS A 1 195 ? -48.345 -28.639 6.241 1.000 60.157 195 LYS A CA 1
ATOM 1420 C C . LYS A 1 195 ? -49.268 -27.572 6.825 1.000 73.085 195 LYS A C 1
ATOM 1421 O O . LYS A 1 195 ? -50.347 -27.307 6.279 1.000 75.422 195 LYS A O 1
ATOM 1427 N N . GLU A 1 196 ? -48.857 -26.935 7.922 1.000 73.090 196 GLU A N 1
ATOM 1428 C CA . GLU A 1 196 ? -49.686 -25.909 8.545 1.000 72.685 196 GLU A CA 1
ATOM 1429 C C . GLU A 1 196 ? -49.520 -24.531 7.912 1.000 62.007 196 GLU A C 1
ATOM 1430 O O . GLU A 1 196 ? -50.158 -23.578 8.371 1.000 58.225 196 GLU A O 1
ATOM 1436 N N . GLY A 1 197 ? -48.700 -24.399 6.871 1.000 54.933 197 GLY A N 1
ATOM 1437 C CA . GLY A 1 197 ? -48.554 -23.132 6.185 1.000 44.095 197 GLY A CA 1
ATOM 1438 C C . GLY A 1 197 ? -47.550 -22.183 6.792 1.000 46.271 197 GLY A C 1
ATOM 1439 O O . GLY A 1 197 ? -47.450 -21.037 6.332 1.000 51.906 197 GLY A O 1
ATOM 1440 N N . LYS A 1 198 ? -46.794 -22.617 7.806 1.000 43.663 198 LYS A N 1
ATOM 1441 C CA . LYS A 1 198 ? -45.830 -21.720 8.436 1.000 44.266 198 LYS A CA 1
ATOM 1442 C C . LYS A 1 198 ? -44.502 -21.677 7.690 1.000 45.321 198 LYS A C 1
ATOM 1443 O O . LYS A 1 198 ? -43.805 -20.655 7.729 1.000 44.337 198 LYS A O 1
ATOM 1449 N N . ILE A 1 199 ? -44.134 -22.758 7.007 1.000 50.803 199 ILE A N 1
ATOM 1450 C CA . ILE A 1 199 ? -42.898 -22.811 6.240 1.000 45.771 199 ILE A CA 1
ATOM 1451 C C . ILE A 1 199 ? -43.228 -23.245 4.820 1.000 50.925 199 ILE A C 1
ATOM 1452 O O . ILE A 1 199 ? -44.106 -24.090 4.611 1.000 49.751 199 ILE A O 1
ATOM 1457 N N . SER A 1 200 ? -42.549 -22.634 3.848 1.000 41.087 200 SER A N 1
ATOM 1458 C CA . SER A 1 200 ? -42.523 -23.072 2.463 1.000 40.560 200 SER A CA 1
ATOM 1459 C C . SER A 1 200 ? -41.119 -23.551 2.132 1.000 36.747 200 SER A C 1
ATOM 1460 O O . SER A 1 200 ? -40.129 -23.016 2.649 1.000 37.723 200 SER A O 1
ATOM 1463 N N . ILE A 1 201 ? -41.023 -24.564 1.277 1.000 39.271 201 ILE A N 1
ATOM 1464 C CA . ILE A 1 201 ? -39.726 -25.090 0.862 1.000 39.547 201 ILE A CA 1
ATOM 1465 C C . ILE A 1 201 ? -39.626 -24.965 -0.648 1.000 39.944 201 ILE A C 1
ATOM 1466 O O . ILE A 1 201 ? -40.527 -25.405 -1.374 1.000 45.224 201 ILE A O 1
ATOM 1471 N N . VAL A 1 202 ? -38.543 -24.351 -1.115 1.000 36.502 202 VAL A N 1
ATOM 1472 C CA . VAL A 1 202 ? -38.276 -24.193 -2.543 1.000 43.8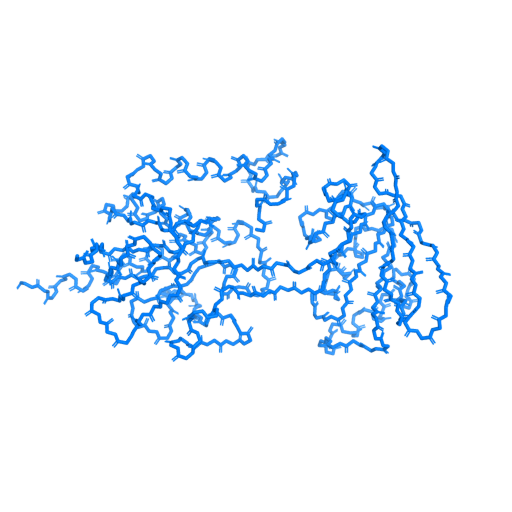18 202 VAL A CA 1
ATOM 1473 C C . VAL A 1 202 ? -37.032 -25.017 -2.853 1.000 46.937 202 VAL A C 1
ATOM 1474 O O . VAL A 1 202 ? -35.927 -24.699 -2.390 1.000 40.118 202 VAL A O 1
ATOM 1478 N N . TRP A 1 203 ? -37.225 -26.105 -3.589 1.000 41.210 203 TRP A N 1
ATOM 1479 C CA . TRP A 1 203 ? -36.160 -27.030 -3.937 1.000 47.229 203 TRP A CA 1
ATOM 1480 C C . TRP A 1 203 ? -35.485 -26.598 -5.236 1.000 45.521 203 TRP A C 1
ATOM 1481 O O . TRP A 1 203 ? -36.055 -25.860 -6.043 1.000 44.350 203 TRP A O 1
ATOM 1492 N N . ASN A 1 204 ? -34.250 -27.071 -5.421 1.000 44.984 204 ASN A N 1
ATOM 1493 C CA . ASN A 1 204 ? -33.480 -26.876 -6.657 1.000 47.987 204 ASN A CA 1
ATOM 1494 C C . ASN A 1 204 ? -33.397 -25.402 -7.056 1.000 43.339 204 ASN A C 1
ATOM 1495 O O . ASN A 1 204 ? -33.720 -25.018 -8.180 1.000 45.063 204 ASN A O 1
ATOM 1500 N N . HIS A 1 205 ? -32.951 -24.564 -6.123 1.000 37.499 205 HIS A N 1
ATOM 1501 C CA . HIS A 1 205 ? -32.817 -23.143 -6.407 1.000 41.531 205 HIS A CA 1
ATOM 1502 C C . HIS A 1 205 ? -31.634 -22.610 -5.620 1.000 41.984 2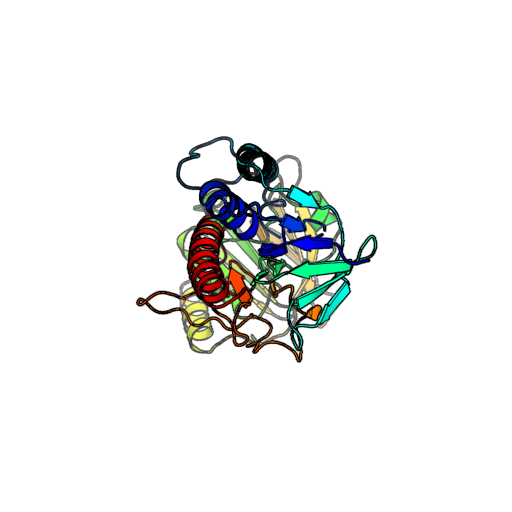05 HIS A C 1
ATOM 1503 O O . HIS A 1 205 ? -31.245 -23.163 -4.589 1.000 42.302 205 HIS A O 1
ATOM 1510 N N . GLU A 1 206 ? -31.062 -21.520 -6.119 1.000 47.348 206 GLU A N 1
ATOM 1511 C CA . GLU A 1 206 ? -29.981 -20.841 -5.427 1.000 43.568 206 GLU A CA 1
ATOM 1512 C C . GLU A 1 206 ? -30.212 -19.340 -5.525 1.000 44.642 206 GLU A C 1
ATOM 1513 O O . GLU A 1 206 ? -30.933 -18.856 -6.402 1.000 43.205 206 GLU A O 1
ATOM 1519 N N . VAL A 1 207 ? -29.601 -18.604 -4.599 1.000 38.160 207 VAL A N 1
ATOM 1520 C CA . VAL A 1 207 ? -29.808 -17.162 -4.547 1.000 41.023 207 VAL A CA 1
ATOM 1521 C C . VAL A 1 207 ? -29.002 -16.506 -5.656 1.000 46.977 207 VAL A C 1
ATOM 1522 O O . VAL A 1 207 ? -27.797 -16.753 -5.793 1.000 51.285 207 VAL A O 1
ATOM 1526 N N . GLU A 1 208 ? -29.667 -15.681 -6.466 1.000 42.550 208 GLU A N 1
ATOM 1527 C CA . GLU A 1 208 ? -29.005 -14.961 -7.551 1.000 46.403 208 GLU A CA 1
ATOM 1528 C C . GLU A 1 208 ? -28.694 -13.512 -7.208 1.000 49.967 208 GLU A C 1
ATOM 1529 O O . GLU A 1 208 ? -27.663 -12.994 -7.649 1.000 54.651 208 GLU A O 1
ATOM 1535 N N . GLU A 1 209 ? -29.551 -12.845 -6.437 1.000 47.416 209 GLU A N 1
ATOM 1536 C CA . GLU A 1 209 ? -29.315 -11.457 -6.066 1.000 46.727 209 GLU A CA 1
ATOM 1537 C C . GLU A 1 209 ? -30.166 -11.112 -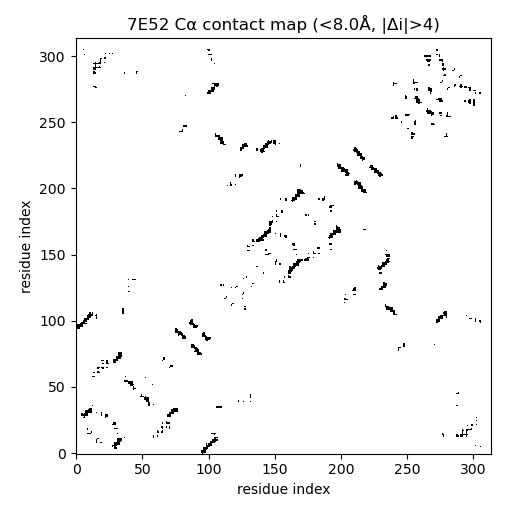4.849 1.000 44.247 209 GLU A C 1
ATOM 1538 O O . GLU A 1 209 ? -31.327 -11.517 -4.759 1.000 46.595 209 GLU A O 1
ATOM 1544 N N . VAL A 1 210 ? -29.572 -10.373 -3.917 1.000 40.805 210 VAL A N 1
ATOM 1545 C CA . VAL A 1 210 ? -30.263 -9.862 -2.736 1.000 46.824 210 VAL A CA 1
ATOM 1546 C C . VAL A 1 210 ? -30.742 -8.449 -3.038 1.000 49.340 210 VAL A C 1
ATOM 1547 O O . VAL A 1 210 ? -29.966 -7.610 -3.515 1.000 49.090 210 VAL A O 1
ATOM 1551 N N . LEU A 1 211 ? -32.017 -8.183 -2.769 1.000 48.595 211 LEU A N 1
ATOM 1552 C CA . LEU A 1 211 ? -32.676 -6.967 -3.222 1.000 49.080 211 LEU A CA 1
ATOM 1553 C C . LEU A 1 211 ? -33.105 -6.119 -2.031 1.000 54.112 211 LEU A C 1
ATOM 1554 O O . LEU A 1 211 ? -33.558 -6.645 -1.007 1.000 49.751 211 LEU A O 1
ATOM 1559 N N . GLY A 1 212 ? -32.968 -4.805 -2.171 1.000 53.377 212 GLY A N 1
ATOM 1560 C CA . GLY A 1 212 ? -33.402 -3.898 -1.128 1.000 55.765 212 GLY A CA 1
ATOM 1561 C C . GLY A 1 212 ? -32.983 -2.476 -1.443 1.000 60.578 212 GLY A C 1
ATOM 1562 O O . GLY A 1 212 ? -32.561 -2.168 -2.560 1.000 50.664 212 GLY A O 1
ATOM 1563 N N . ASP A 1 213 ? -33.103 -1.618 -0.426 1.000 68.737 213 ASP A N 1
ATOM 1564 C CA . ASP A 1 213 ? -32.748 -0.205 -0.544 1.000 73.061 213 ASP A CA 1
ATOM 1565 C C . ASP A 1 213 ? -32.275 0.363 0.793 1.000 76.962 213 ASP A C 1
ATOM 1566 O O . ASP A 1 213 ? -31.507 -0.282 1.515 1.000 71.011 213 ASP A O 1
ATOM 1571 N N . ASN A 1 214 ? -32.740 1.571 1.130 1.000 80.173 214 ASN A N 1
ATOM 1572 C CA . ASN A 1 214 ? -32.386 2.191 2.402 1.000 81.631 214 ASN A CA 1
ATOM 1573 C C . ASN A 1 214 ? -33.076 1.523 3.589 1.000 85.447 214 ASN A C 1
ATOM 1574 O O . ASN A 1 214 ? -32.596 1.658 4.719 1.000 91.116 214 ASN A O 1
ATOM 1576 N N . THR A 1 215 ? -34.196 0.823 3.360 1.000 81.697 215 THR A N 1
ATOM 1577 C CA . THR A 1 215 ? -34.796 -0.034 4.383 1.000 74.085 215 THR A CA 1
ATOM 1578 C C . THR A 1 215 ? -33.897 -1.220 4.725 1.000 75.317 215 THR A C 1
ATOM 1579 O O . THR A 1 215 ? -34.023 -1.799 5.812 1.000 80.025 215 THR A O 1
ATOM 1583 N N . GLY A 1 216 ? -32.968 -1.563 3.841 1.000 72.451 216 GLY A N 1
ATOM 1584 C CA . GLY A 1 216 ? -32.248 -2.812 3.944 1.000 70.530 216 GLY A CA 1
ATOM 1585 C C . GLY A 1 216 ? -32.804 -3.803 2.948 1.000 66.482 216 GLY A C 1
ATOM 1586 O O . GLY A 1 216 ? -33.189 -3.415 1.845 1.000 66.684 216 GLY A O 1
ATOM 1587 N N . VAL A 1 217 ? -32.875 -5.078 3.330 1.000 59.776 217 VAL A N 1
ATOM 1588 C CA . VAL A 1 217 ? -33.373 -6.111 2.431 1.000 53.383 217 VAL A CA 1
ATOM 1589 C C . VAL A 1 217 ? -34.873 -5.936 2.220 1.000 49.751 217 VAL A C 1
ATOM 1590 O O . VAL A 1 217 ? -35.614 -5.572 3.147 1.000 48.185 217 VAL A O 1
ATOM 1594 N N . THR A 1 218 ? -35.321 -6.140 0.976 1.000 47.645 218 THR A N 1
ATOM 1595 C CA . THR A 1 218 ? -36.744 -6.218 0.647 1.000 47.766 218 THR A CA 1
ATOM 1596 C C . THR A 1 218 ? -37.123 -7.461 -0.141 1.000 49.101 218 THR A C 1
ATOM 1597 O O . THR A 1 218 ? -38.317 -7.778 -0.213 1.000 56.167 218 THR A O 1
ATOM 1601 N N . GLY A 1 219 ? -36.169 -8.162 -0.742 1.000 47.429 219 GLY A N 1
ATOM 1602 C CA . GLY A 1 219 ? -36.495 -9.337 -1.526 1.000 45.176 219 GLY A CA 1
ATOM 1603 C C . GLY A 1 219 ? -35.244 -10.114 -1.865 1.000 44.413 219 GLY A C 1
ATOM 1604 O O . GLY A 1 219 ? -34.123 -9.702 -1.553 1.000 44.395 219 GLY A O 1
ATOM 1605 N N . VAL A 1 220 ? -35.456 -11.265 -2.498 1.000 42.616 220 VAL A N 1
ATOM 1606 C CA . VAL A 1 220 ? -34.379 -12.114 -2.999 1.000 48.024 220 VAL A CA 1
ATOM 1607 C C . VAL A 1 220 ? -34.827 -12.687 -4.339 1.000 44.845 220 VAL A C 1
ATOM 1608 O O . VAL A 1 220 ? -35.954 -13.179 -4.459 1.000 42.134 220 VAL A O 1
ATOM 1612 N N . ARG A 1 221 ? -33.966 -12.608 -5.354 1.000 45.440 221 ARG A N 1
ATOM 1613 C CA . ARG A 1 221 ? -34.227 -13.283 -6.619 1.000 43.326 221 ARG A CA 1
ATOM 1614 C C . ARG A 1 221 ? -33.519 -14.629 -6.612 1.000 47.898 221 ARG A C 1
ATOM 1615 O O . ARG A 1 221 ? -32.296 -14.693 -6.435 1.000 42.539 221 ARG A O 1
ATOM 1623 N N . LEU A 1 222 ? -34.296 -15.699 -6.799 1.000 46.245 222 LEU A N 1
ATOM 1624 C CA . LEU A 1 222 ? -33.781 -17.053 -6.926 1.000 39.805 222 LEU A CA 1
ATOM 1625 C C . LEU A 1 222 ? -33.708 -17.464 -8.387 1.000 38.920 222 LEU A C 1
ATOM 1626 O O . LEU A 1 222 ? -34.526 -17.043 -9.213 1.000 40.097 222 LEU A O 1
ATOM 1631 N N . LYS A 1 223 ? -32.733 -18.314 -8.682 1.000 43.192 223 LYS A N 1
ATOM 1632 C CA . LYS A 1 223 ? -32.590 -18.962 -9.976 1.000 46.871 223 LYS A CA 1
ATOM 1633 C C . LYS A 1 223 ? -32.620 -20.465 -9.754 1.000 43.282 223 LYS A C 1
ATOM 1634 O O . LYS A 1 223 ? -31.983 -20.965 -8.821 1.000 44.992 223 LYS A O 1
ATOM 1636 N N . SER A 1 224 ? -33.387 -21.170 -10.586 1.000 46.666 224 SER A N 1
ATOM 1637 C CA . SER A 1 224 ? -33.448 -22.624 -10.523 1.000 53.035 224 SER A CA 1
ATOM 1638 C C . SER A 1 224 ? -32.125 -23.247 -10.953 1.000 63.068 224 SER A C 1
ATOM 1639 O O . SER A 1 224 ? -31.434 -22.740 -11.842 1.000 70.035 224 SER A O 1
ATOM 1642 N N . THR A 1 225 ? -31.782 -24.368 -10.320 1.000 63.468 225 THR A N 1
ATOM 1643 C CA . THR A 1 225 ? -30.593 -25.131 -10.674 1.000 71.137 225 THR A CA 1
ATOM 1644 C C . THR A 1 225 ? -30.884 -26.241 -11.685 1.000 77.920 225 THR A C 1
ATOM 1645 O O . THR A 1 225 ? -30.005 -27.070 -11.946 1.000 82.844 225 THR A O 1
ATOM 1649 N N . LYS A 1 226 ? -32.087 -26.273 -12.266 1.000 74.133 226 LYS A N 1
ATOM 1650 C CA . LYS A 1 226 ? -32.449 -27.301 -13.233 1.000 69.845 226 LYS A CA 1
ATOM 1651 C C . LYS A 1 226 ? -32.966 -26.754 -14.558 1.000 72.682 226 LYS A C 1
ATOM 1652 O O . LYS A 1 226 ? -33.167 -27.543 -15.489 1.000 74.027 226 LYS A O 1
ATOM 1658 N N . ASP A 1 227 ? -33.206 -25.452 -14.670 1.000 75.293 227 ASP A N 1
ATOM 1659 C CA . ASP A 1 227 ? -33.548 -24.814 -15.938 1.000 76.636 227 ASP A CA 1
ATOM 1660 C C . ASP A 1 227 ? -33.137 -23.346 -15.843 1.000 76.993 227 ASP A C 1
ATOM 1661 O O . ASP A 1 227 ? -32.280 -22.986 -15.023 1.000 80.791 227 ASP A O 1
ATOM 1666 N N . ASP A 1 228 ? -33.756 -22.494 -16.656 1.000 75.396 228 ASP A N 1
ATOM 1667 C CA . ASP A 1 228 ? -33.384 -21.087 -16.732 1.000 74.417 228 ASP A CA 1
ATOM 1668 C C . ASP A 1 228 ? -34.324 -20.162 -15.965 1.000 73.380 228 ASP A C 1
ATOM 1669 O O . ASP A 1 228 ? -34.136 -18.943 -16.012 1.000 72.140 228 ASP A O 1
ATOM 1671 N N . SER A 1 229 ? -35.312 -20.698 -15.252 1.000 71.772 229 SER A N 1
ATOM 1672 C CA . SER A 1 229 ? -36.352 -19.860 -14.670 1.000 67.282 229 SER A CA 1
ATOM 1673 C C . SER A 1 229 ? -35.870 -19.181 -13.388 1.000 64.060 229 SER A C 1
ATOM 1674 O O . SER A 1 229 ? -34.942 -19.641 -12.713 1.000 54.864 229 SER A O 1
ATOM 1677 N N . LYS A 1 230 ? -36.526 -18.066 -13.061 1.000 62.523 230 LYS A N 1
ATOM 1678 C CA . LYS A 1 230 ? -36.205 -17.264 -11.892 1.000 61.507 230 LYS A CA 1
ATOM 1679 C C . LYS A 1 230 ? -37.489 -16.937 -11.140 1.000 55.446 230 LYS A C 1
ATOM 1680 O O . LYS A 1 230 ? -38.593 -17.060 -11.674 1.000 55.472 230 LYS A O 1
ATOM 1686 N N . GLN A 1 231 ? -37.332 -16.495 -9.895 1.000 46.935 231 GLN A N 1
ATOM 1687 C CA . GLN A 1 231 ? -38.467 -16.311 -8.994 1.000 49.864 231 GLN A CA 1
ATOM 1688 C C . GLN A 1 231 ? -38.088 -15.308 -7.916 1.000 47.106 231 GLN A C 1
ATOM 1689 O O . GLN A 1 231 ? -37.073 -15.486 -7.235 1.000 49.472 231 GLN A O 1
ATOM 1695 N N . GLU A 1 232 ? -38.902 -14.265 -7.754 1.000 40.494 232 GLU A N 1
ATOM 1696 C CA . GLU A 1 232 ? -38.676 -13.260 -6.721 1.000 42.868 232 GLU A CA 1
ATOM 1697 C C . GLU A 1 232 ? -39.532 -13.573 -5.500 1.000 43.555 232 GLU A C 1
ATOM 1698 O O . GLU A 1 232 ? -40.724 -13.864 -5.636 1.000 41.429 232 GLU A O 1
ATOM 1704 N N . VAL A 1 233 ? -38.921 -13.510 -4.316 1.000 36.986 233 VA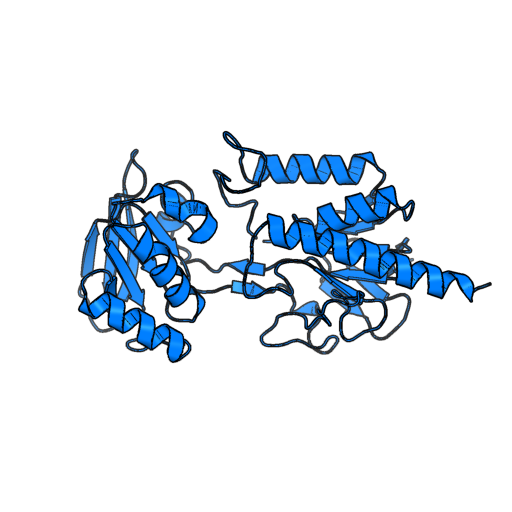L A N 1
ATOM 1705 C CA . VAL A 1 233 ? -39.611 -13.666 -3.040 1.000 37.449 233 VAL A CA 1
ATOM 1706 C C . VAL A 1 233 ? -39.438 -12.369 -2.262 1.000 45.477 233 VAL A C 1
ATOM 1707 O O . VAL A 1 233 ? -38.319 -11.850 -2.160 1.000 47.419 233 VAL A O 1
ATOM 1711 N N . GLN A 1 234 ? -40.536 -11.847 -1.718 1.000 41.018 234 GLN A N 1
ATOM 1712 C CA . GLN A 1 234 ? -40.468 -10.675 -0.848 1.000 38.199 234 GLN A CA 1
ATOM 1713 C C . GLN A 1 234 ? -40.153 -11.108 0.581 1.000 39.505 234 GLN A C 1
ATOM 1714 O O . GLN A 1 234 ? -40.945 -11.828 1.199 1.000 43.924 234 GLN A O 1
ATOM 1720 N N . VAL A 1 235 ? -39.011 -10.667 1.116 1.000 43.100 235 VAL A N 1
ATOM 1721 C CA . VAL A 1 235 ? -38.635 -10.970 2.498 1.000 41.626 235 VAL A CA 1
ATOM 1722 C C . VAL A 1 235 ? -37.898 -9.779 3.084 1.000 46.163 235 VAL A C 1
ATOM 1723 O O . VAL A 1 235 ? -37.208 -9.036 2.378 1.000 44.990 235 VAL A O 1
ATOM 1727 N N . GLN A 1 236 ? -38.005 -9.631 4.405 1.000 48.011 236 GLN A N 1
ATOM 1728 C CA . GLN A 1 236 ? -37.262 -8.589 5.084 1.000 44.305 236 GLN A CA 1
ATOM 1729 C C . GLN A 1 236 ? -35.961 -9.089 5.690 1.000 45.977 236 GLN A C 1
ATOM 1730 O O . GLN A 1 236 ? -35.031 -8.294 5.861 1.000 47.479 236 GLN A O 1
ATOM 1736 N N . GLY A 1 237 ? -35.863 -10.382 5.990 1.000 44.361 237 GLY A N 1
ATOM 1737 C CA . GLY A 1 237 ? -34.635 -10.936 6.529 1.000 42.821 237 GLY A CA 1
ATOM 1738 C C . GLY A 1 237 ? -34.183 -12.191 5.815 1.000 38.747 237 GLY A C 1
ATOM 1739 O O . GLY A 1 237 ? -34.971 -13.121 5.610 1.000 40.068 237 GLY A O 1
ATOM 1740 N N . LEU A 1 238 ? -32.910 -12.220 5.431 1.000 36.060 238 LEU A N 1
ATOM 1741 C CA . LEU A 1 238 ? -32.291 -13.366 4.771 1.000 33.941 238 LEU A CA 1
ATOM 1742 C C . LEU A 1 238 ? -31.244 -13.970 5.707 1.000 34.088 238 LEU A C 1
ATOM 1743 O O . LEU A 1 238 ? -30.328 -13.271 6.150 1.000 35.810 238 LEU A O 1
ATOM 1748 N N . PHE A 1 239 ? -31.383 -15.260 6.013 1.000 27.895 239 PHE A N 1
ATOM 1749 C CA . PHE A 1 239 ? -30.477 -15.973 6.905 1.000 30.301 239 PHE A CA 1
ATOM 1750 C C . PHE A 1 239 ? -29.706 -17.013 6.099 1.000 40.492 239 PHE A C 1
ATOM 1751 O O . PHE A 1 239 ? -30.314 -17.915 5.514 1.000 38.557 239 PHE A O 1
ATOM 1759 N N . ILE A 1 240 ? -28.379 -16.878 6.051 1.000 36.410 240 ILE A N 1
ATOM 1760 C CA . ILE A 1 240 ? -27.517 -17.790 5.292 1.000 36.739 240 ILE A CA 1
ATOM 1761 C C . ILE A 1 240 ? -27.059 -18.882 6.244 1.000 34.920 240 ILE A C 1
ATOM 1762 O O . ILE A 1 240 ? -26.355 -18.608 7.221 1.000 34.088 240 ILE A O 1
ATOM 1767 N N . ALA A 1 241 ? -27.470 -20.118 5.982 1.000 35.012 241 ALA A N 1
ATOM 1768 C CA . ALA A 1 241 ? -27.201 -21.241 6.884 1.000 31.588 241 ALA A CA 1
ATOM 1769 C C . ALA A 1 241 ? -26.644 -22.416 6.095 1.000 36.041 241 ALA A C 1
ATOM 1770 O O . ALA A 1 241 ? -27.062 -23.571 6.237 1.000 36.181 241 ALA A O 1
ATOM 1772 N N . ILE A 1 242 ? -25.681 -22.105 5.226 1.000 38.197 242 ILE A N 1
ATOM 1773 C CA . ILE A 1 242 ? -25.005 -23.131 4.439 1.000 46.566 242 ILE A CA 1
ATOM 1774 C C . ILE A 1 242 ? -24.202 -24.071 5.339 1.000 49.953 242 ILE A C 1
ATOM 1775 O O . ILE A 1 242 ? -24.216 -25.290 5.137 1.000 53.351 242 ILE A O 1
ATOM 1780 N N . GLY A 1 243 ? -23.511 -23.539 6.348 1.000 49.043 243 GLY A N 1
ATOM 1781 C CA . GLY A 1 243 ? -22.865 -24.405 7.324 1.000 48.782 243 GLY A CA 1
ATOM 1782 C C . GLY A 1 243 ? -21.823 -23.691 8.159 1.000 42.974 243 GLY A C 1
ATOM 1783 O O . GLY A 1 243 ? -21.413 -22.566 7.868 1.000 45.590 243 GLY A O 1
ATOM 1784 N N . HIS A 1 244 ? -21.416 -24.381 9.233 1.000 48.737 244 HIS A N 1
ATOM 1785 C CA . HIS A 1 244 ? -20.358 -23.982 10.163 1.000 47.777 244 HIS A CA 1
ATOM 1786 C C . HIS A 1 244 ? -19.206 -24.972 10.060 1.000 42.589 244 HIS A C 1
ATOM 1787 O O . HIS A 1 244 ? -19.436 -26.184 10.011 1.000 42.324 244 HIS A O 1
ATOM 1794 N N . LYS A 1 245 ? -17.972 -24.477 10.076 1.000 35.215 245 LYS A N 1
ATOM 1795 C CA . LYS A 1 245 ? -16.795 -25.347 10.127 1.000 38.091 245 LYS A CA 1
ATOM 1796 C C . LYS A 1 245 ? -15.901 -24.981 11.311 1.000 35.309 245 LYS A C 1
ATOM 1797 O O . LYS A 1 245 ? -15.281 -23.894 11.307 1.000 35.717 245 LYS A O 1
ATOM 1803 N N . PRO A 1 246 ? -15.797 -25.845 12.323 1.000 32.812 246 PRO A N 1
ATOM 1804 C CA . PRO A 1 246 ? -14.863 -25.588 13.435 1.000 30.333 246 PRO A CA 1
ATOM 1805 C C . PRO A 1 246 ? -13.443 -25.406 12.926 1.000 32.243 246 PRO A C 1
ATOM 1806 O O . PRO A 1 246 ? -12.999 -26.104 12.007 1.000 35.333 246 PRO A O 1
ATOM 1810 N N . ASN A 1 247 ? -12.707 -24.477 13.551 1.000 29.617 247 ASN A N 1
ATOM 1811 C CA . ASN A 1 247 ? -11.370 -24.109 13.066 1.000 32.822 247 ASN A CA 1
ATOM 1812 C C . ASN A 1 247 ? -10.351 -25.062 13.690 1.000 31.738 247 ASN A C 1
ATOM 1813 O O . ASN A 1 247 ? -9.637 -24.726 14.641 1.000 31.538 247 ASN A O 1
ATOM 1818 N N . THR A 1 248 ? -10.290 -26.291 13.136 1.000 27.756 248 THR A N 1
ATOM 1819 C CA . THR A 1 248 ? -9.526 -27.383 13.748 1.000 26.956 248 THR A CA 1
ATOM 1820 C C . THR A 1 248 ? -8.552 -28.095 12.809 1.000 30.617 248 THR A C 1
ATOM 1821 O O . THR A 1 248 ? -8.002 -29.140 13.193 1.000 32.638 248 THR A O 1
ATOM 1825 N N . SER A 1 249 ? -8.307 -27.577 11.606 1.000 31.967 249 SER A N 1
ATOM 1826 C CA . SER A 1 249 ? -7.515 -28.352 10.650 1.000 33.680 249 SER A CA 1
ATOM 1827 C C . SER A 1 249 ? -6.116 -28.667 11.183 1.000 34.136 249 SER A C 1
ATOM 1828 O O . SER A 1 249 ? -5.587 -29.755 10.937 1.000 40.879 249 SER A O 1
ATOM 1831 N N . ILE A 1 250 ? -5.492 -27.742 11.921 1.000 34.720 250 ILE A N 1
ATOM 1832 C CA . ILE A 1 250 ? -4.134 -28.023 12.395 1.000 33.938 250 ILE A CA 1
ATOM 1833 C C . ILE A 1 250 ? -4.086 -29.077 13.494 1.000 33.401 250 ILE A C 1
ATOM 1834 O O . ILE A 1 250 ? -2.995 -29.569 13.819 1.000 34.757 250 ILE A O 1
ATOM 1839 N N . PHE A 1 251 ? -5.228 -29.458 14.073 1.000 29.596 251 PHE A N 1
ATOM 1840 C CA . PHE A 1 251 ? -5.248 -30.490 15.104 1.000 33.146 251 PHE A CA 1
ATOM 1841 C C . PHE A 1 251 ? -5.594 -31.879 14.569 1.000 36.286 251 PHE A C 1
ATOM 1842 O O . PHE A 1 251 ? -5.515 -32.859 15.327 1.000 30.490 251 PHE A O 1
ATOM 1850 N N . GLU A 1 252 ? -5.965 -31.998 13.292 1.000 37.341 252 GLU A N 1
ATOM 1851 C CA . GLU A 1 252 ? -6.333 -33.307 12.756 1.000 37.123 252 GLU A CA 1
ATOM 1852 C C . GLU A 1 252 ? -5.162 -34.281 12.884 1.000 39.734 252 GLU A C 1
ATOM 1853 O O . GLU A 1 252 ? -4.014 -33.937 12.585 1.000 40.644 252 GLU A O 1
ATOM 1859 N N . GLY A 1 253 ? -5.457 -35.503 13.320 1.000 31.575 253 GLY A N 1
ATOM 1860 C CA . GLY A 1 253 ? -4.432 -36.483 13.600 1.000 38.760 253 GLY A CA 1
ATOM 1861 C C . GLY A 1 253 ? -3.747 -36.343 14.946 1.000 43.400 253 GLY A C 1
ATOM 1862 O O . GLY A 1 253 ? -2.918 -37.197 15.283 1.000 44.392 253 GLY A O 1
ATOM 1863 N N . GLN A 1 254 ? -4.056 -35.297 15.728 1.000 33.836 254 GLN A N 1
ATOM 1864 C CA . GLN A 1 254 ? -3.429 -35.081 17.030 1.000 38.847 254 GLN A CA 1
ATOM 1865 C C . GLN A 1 254 ? -4.401 -35.003 18.207 1.000 38.349 254 GLN A C 1
ATOM 1866 O O . GLN A 1 254 ? -3.960 -35.132 19.361 1.000 42.434 254 GLN A O 1
ATOM 1872 N N . LEU A 1 255 ? -5.683 -34.776 17.957 1.000 32.972 255 LEU A N 1
ATOM 1873 C CA . LEU A 1 255 ? -6.731 -34.729 18.969 1.000 31.193 255 LEU A CA 1
ATOM 1874 C C . LEU A 1 255 ? -7.921 -35.528 18.466 1.000 39.555 255 LEU A C 1
ATOM 1875 O O . LEU A 1 255 ? -8.154 -35.596 17.258 1.000 34.309 255 LEU A O 1
ATOM 1880 N N . ASN A 1 256 ? -8.704 -36.105 19.382 1.000 36.136 256 ASN A N 1
ATOM 1881 C CA . ASN A 1 256 ? -9.950 -36.735 18.960 1.000 37.112 256 ASN A CA 1
ATOM 1882 C C . ASN A 1 256 ? -10.931 -35.657 18.504 1.000 37.278 256 ASN A C 1
ATOM 1883 O O . ASN A 1 256 ? -11.282 -34.759 19.280 1.000 35.957 256 ASN A O 1
ATOM 1888 N N . LEU A 1 257 ? -11.374 -35.747 17.251 1.000 35.370 257 LEU A N 1
ATOM 1889 C CA . LEU A 1 257 ? -12.418 -34.898 16.700 1.000 31.730 257 LEU A CA 1
ATOM 1890 C C . LEU A 1 257 ? -13.641 -35.738 16.346 1.000 40.539 257 LEU A C 1
ATOM 1891 O O . LEU A 1 257 ? -13.526 -36.919 16.015 1.000 37.289 257 LEU A O 1
ATOM 1896 N N . ARG A 1 258 ? -14.818 -35.116 16.424 1.000 47.561 258 ARG A N 1
ATOM 1897 C CA . ARG A 1 258 ? -16.062 -35.694 15.921 1.000 44.395 258 ARG A CA 1
ATOM 1898 C C . ARG A 1 258 ? -16.679 -34.670 14.984 1.000 46.213 258 ARG A C 1
ATOM 1899 O O . ARG A 1 258 ? -17.104 -33.593 15.427 1.000 36.557 258 ARG A O 1
ATOM 1907 N N . ASP A 1 259 ? -16.707 -35.000 13.693 1.000 41.652 259 ASP A N 1
ATOM 1908 C CA . ASP A 1 259 ? -17.176 -34.088 12.649 1.000 44.508 259 ASP A CA 1
ATOM 1909 C C . ASP A 1 259 ? -16.437 -32.756 12.709 1.000 42.263 259 ASP A C 1
ATOM 1910 O O . ASP A 1 259 ? -17.019 -31.690 12.492 1.000 39.713 259 ASP A O 1
ATOM 1915 N N . GLY A 1 260 ? -15.138 -32.816 13.018 1.000 35.009 260 GLY A N 1
ATOM 1916 C CA . GLY A 1 260 ? -14.307 -31.624 13.066 1.000 34.196 260 GLY A CA 1
ATOM 1917 C C . GLY A 1 260 ? -14.347 -30.849 14.368 1.000 35.817 260 GLY A C 1
ATOM 1918 O O . GLY A 1 260 ? -13.511 -29.957 14.560 1.000 33.899 260 GLY A O 1
ATOM 1919 N N . TYR A 1 261 ? -15.291 -31.141 15.265 1.000 29.677 261 TYR A N 1
ATOM 1920 C CA . TYR A 1 261 ? -15.307 -30.498 16.576 1.000 28.235 261 TYR A CA 1
ATOM 1921 C C . TYR A 1 261 ? -14.356 -31.225 17.528 1.000 24.742 261 TYR A C 1
ATOM 1922 O O . TYR A 1 261 ? -14.203 -32.449 17.461 1.000 31.246 261 TYR A O 1
ATOM 1931 N N . ILE A 1 262 ? -13.707 -30.472 18.418 1.000 27.456 262 ILE A N 1
ATOM 1932 C CA . ILE A 1 262 ? -12.825 -31.093 19.402 1.000 24.153 262 ILE A CA 1
ATOM 1933 C C . ILE A 1 262 ? -13.674 -31.751 20.480 1.000 30.233 262 ILE A C 1
ATOM 1934 O O . ILE A 1 262 ? -14.562 -31.116 21.075 1.000 30.977 262 ILE A O 1
ATOM 1939 N N . GLN A 1 263 ? -13.419 -33.038 20.712 1.000 26.158 263 GLN A N 1
ATOM 1940 C CA . GLN A 1 263 ? -14.142 -33.810 21.712 1.000 31.130 263 GLN A CA 1
ATOM 1941 C C . GLN A 1 263 ? -13.638 -33.442 23.102 1.000 32.117 263 GLN A C 1
ATOM 1942 O O . GLN A 1 263 ? -12.429 -33.501 23.357 1.000 31.317 263 GLN A O 1
ATOM 1948 N N . VAL A 1 264 ? -14.564 -33.048 23.996 1.000 36.644 264 VAL A N 1
ATOM 1949 C CA . VAL A 1 264 ? -14.240 -32.678 25.372 1.000 33.615 264 VAL A CA 1
ATOM 1950 C C . VAL A 1 264 ? -14.976 -33.623 26.322 1.000 31.580 264 VAL A C 1
ATOM 1951 O O . VAL A 1 264 ? -15.976 -34.246 25.965 1.000 31.691 264 VAL A O 1
ATOM 1955 N N . GLN A 1 265 ? -14.446 -33.736 27.544 1.000 30.564 265 GLN A N 1
ATOM 1956 C CA . GLN A 1 265 ? -14.989 -34.658 28.544 1.000 32.796 265 GLN A CA 1
ATOM 1957 C C . GLN A 1 265 ? -16.414 -34.288 28.971 1.000 30.377 265 GLN A C 1
ATOM 1958 O O . GLN A 1 265 ? -17.259 -35.174 29.162 1.000 28.085 265 GLN A O 1
ATOM 1964 N N . SER A 1 266 ? -16.688 -33.006 29.165 1.000 26.243 266 SER A N 1
ATOM 1965 C CA . SER A 1 266 ? -18.007 -32.506 29.590 1.000 29.064 266 SER A CA 1
ATOM 1966 C C . SER A 1 266 ? -18.325 -33.026 30.996 1.000 33.699 266 SER A C 1
ATOM 1967 O O . SER A 1 266 ? -17.422 -33.202 31.822 1.000 30.698 266 SER A O 1
ATOM 1970 N N . GLY A 1 267 ? -19.615 -33.215 31.296 1.000 32.004 267 GLY A N 1
ATOM 1971 C CA . GLY A 1 267 ? -20.035 -33.768 32.580 1.000 31.627 267 GLY A CA 1
ATOM 1972 C C . GLY A 1 267 ? -20.105 -32.740 33.700 1.000 32.022 267 GLY A C 1
ATOM 1973 O O . GLY A 1 267 ? -19.779 -31.553 33.550 1.000 31.701 267 GLY A O 1
ATOM 1974 N N . THR A 1 268 ? -20.504 -33.239 34.870 1.000 26.856 268 THR A N 1
ATOM 1975 C CA . THR A 1 268 ? -20.813 -32.414 36.025 1.000 29.627 268 THR A CA 1
ATOM 1976 C C . THR A 1 268 ? -19.817 -32.597 37.175 1.000 31.404 268 THR A C 1
ATOM 1977 O O . THR A 1 268 ? -20.101 -32.160 38.302 1.000 32.738 268 THR A O 1
ATOM 1981 N N . SER A 1 269 ? -18.675 -33.254 36.948 1.000 30.309 269 SER A N 1
ATOM 1982 C CA . SER A 1 269 ? -17.695 -33.455 38.017 1.000 37.531 269 SER A CA 1
ATOM 1983 C C . SER A 1 269 ? -16.342 -32.799 37.708 1.000 36.307 269 SER A C 1
ATOM 1984 O O . SER A 1 269 ? -15.298 -33.211 38.237 1.000 32.986 269 SER A O 1
ATOM 1987 N N . GLY A 1 270 ? -16.344 -31.750 36.896 1.000 28.669 270 GLY A N 1
ATOM 1988 C CA . GLY A 1 270 ? -15.151 -30.961 36.659 1.000 27.685 270 GLY A CA 1
ATOM 1989 C C . GLY A 1 270 ? -14.318 -31.523 35.519 1.000 29.714 270 GLY A C 1
ATOM 1990 O O . GLY A 1 270 ? -14.590 -32.589 34.981 1.000 30.390 270 GLY A O 1
ATOM 1991 N N . ASN A 1 271 ? -13.275 -30.770 35.144 1.000 25.727 271 ASN A N 1
ATOM 1992 C CA . ASN A 1 271 ? -12.441 -31.114 33.989 1.000 28.372 271 ASN A CA 1
ATOM 1993 C C . ASN A 1 271 ? -13.281 -31.210 32.722 1.000 32.125 271 ASN A C 1
ATOM 1994 O O . ASN A 1 271 ? -12.980 -31.997 31.818 1.000 32.630 271 ASN A O 1
ATOM 1999 N N . ALA A 1 272 ? -14.333 -30.384 32.646 1.000 30.227 272 ALA A N 1
ATOM 2000 C CA . ALA A 1 272 ? -15.303 -30.507 31.567 1.000 27.506 272 ALA A CA 1
ATOM 2001 C C . ALA A 1 272 ? -14.734 -30.105 30.214 1.000 26.864 272 ALA A C 1
ATOM 2002 O O . ALA A 1 272 ? -15.317 -30.471 29.191 1.000 29.990 272 ALA A O 1
ATOM 2004 N N . THR A 1 273 ? -13.643 -29.331 30.175 1.000 26.182 273 THR A N 1
ATOM 2005 C CA . THR A 1 273 ? -13.078 -28.892 28.896 1.000 29.435 273 THR A CA 1
ATOM 2006 C C . THR A 1 273 ? -11.883 -29.734 28.452 1.000 27.382 273 THR A C 1
ATOM 2007 O O . THR A 1 273 ? -11.245 -29.399 27.440 1.000 26.243 273 THR A O 1
ATOM 2011 N N . ALA A 1 274 ? -11.582 -30.825 29.159 1.000 26.158 274 ALA A N 1
ATOM 2012 C CA . ALA A 1 274 ? -10.420 -31.655 28.827 1.000 32.391 274 ALA A CA 1
ATOM 2013 C C . ALA A 1 274 ? -10.600 -32.372 27.492 1.000 27.901 274 ALA A C 1
ATOM 2014 O O . ALA A 1 274 ? -11.665 -32.916 27.199 1.000 29.711 274 ALA A O 1
ATOM 2016 N N . THR A 1 275 ? -9.540 -32.385 26.688 1.000 31.638 275 THR A N 1
ATOM 2017 C CA . THR A 1 275 ? -9.515 -33.079 25.406 1.000 31.438 275 THR A CA 1
ATOM 2018 C C . THR A 1 275 ? -8.923 -34.485 25.567 1.000 30.401 275 THR A C 1
ATOM 2019 O O . THR A 1 275 ? -8.696 -34.978 26.681 1.000 30.280 275 THR A O 1
ATOM 2023 N N . SER A 1 276 ? -8.633 -35.151 24.445 1.000 29.225 276 SER A N 1
ATOM 2024 C CA . SER A 1 276 ? -7.998 -36.466 24.533 1.000 35.333 276 SER A CA 1
ATOM 2025 C C . SER A 1 276 ? -6.500 -36.423 24.868 1.000 33.186 276 SER A C 1
ATOM 2026 O O . SER A 1 276 ? -5.894 -37.485 25.043 1.000 33.101 276 SER A O 1
ATOM 2029 N N . VAL A 1 277 ? -5.882 -35.247 24.986 1.000 28.753 277 VAL A N 1
ATOM 2030 C CA . VAL A 1 277 ? -4.479 -35.116 25.372 1.000 36.094 277 VAL A CA 1
ATOM 2031 C C . VAL A 1 277 ? -4.410 -34.414 26.725 1.000 34.330 277 VAL A C 1
ATOM 2032 O O . VAL A 1 277 ? -4.989 -33.330 26.906 1.000 30.454 277 VAL A O 1
ATOM 2036 N N . ALA A 1 278 ? -3.673 -35.011 27.666 1.000 29.454 278 ALA A N 1
ATOM 2037 C CA . ALA A 1 278 ? -3.566 -34.415 28.991 1.000 29.619 278 ALA A CA 1
ATOM 2038 C C . ALA A 1 278 ? -2.848 -33.076 28.886 1.000 29.193 278 ALA A C 1
ATOM 2039 O O . ALA A 1 278 ? -1.802 -32.970 28.237 1.000 26.198 278 ALA A O 1
ATOM 2041 N N . GLY A 1 279 ? -3.427 -32.044 29.496 1.000 27.019 279 GLY A N 1
ATOM 2042 C CA . GLY A 1 279 ? -2.871 -30.709 29.422 1.000 33.304 279 GLY A CA 1
ATOM 2043 C C . GLY A 1 279 ? -3.451 -29.832 28.332 1.000 28.698 279 GLY A C 1
ATOM 2044 O O . GLY A 1 279 ? -3.126 -28.635 28.284 1.000 30.730 279 GLY A O 1
ATOM 2045 N N . VAL A 1 280 ? -4.305 -30.372 27.469 1.000 26.935 280 VAL A N 1
ATOM 2046 C CA . VAL A 1 280 ? -4.920 -29.610 26.382 1.000 33.259 280 VAL A CA 1
ATOM 2047 C C . VAL A 1 280 ? -6.421 -29.521 26.638 1.000 28.045 280 VAL A C 1
ATOM 2048 O O . VAL A 1 280 ? -7.091 -30.546 26.799 1.000 27.859 280 VAL A O 1
ATOM 2052 N N . PHE A 1 281 ? -6.940 -28.296 26.660 1.000 25.627 281 PHE A N 1
ATOM 2053 C CA . PHE A 1 281 ? -8.342 -28.013 26.922 1.000 24.721 281 PHE A CA 1
ATOM 2054 C C . PHE A 1 281 ? -8.929 -27.248 25.739 1.000 28.759 281 PHE A C 1
ATOM 2055 O O . PHE A 1 281 ? -8.205 -26.584 24.989 1.000 30.293 281 PHE A O 1
ATOM 2063 N N . ALA A 1 282 ? -10.241 -27.370 25.550 1.000 24.192 282 ALA A N 1
ATOM 2064 C CA . ALA A 1 282 ? -10.940 -26.736 24.434 1.000 24.469 282 ALA A CA 1
ATOM 2065 C C . ALA A 1 282 ? -12.190 -26.017 24.931 1.000 25.464 282 ALA A C 1
ATOM 2066 O O . ALA A 1 282 ? -12.965 -26.572 25.724 1.000 28.735 282 ALA A O 1
ATOM 2068 N N . ALA A 1 283 ? -12.413 -24.803 24.433 1.000 25.779 283 ALA A N 1
ATOM 2069 C CA . ALA A 1 283 ? -13.546 -23.995 24.889 1.000 25.566 283 ALA A CA 1
ATOM 2070 C C . ALA A 1 283 ? -14.220 -23.290 23.716 1.000 30.541 283 ALA A C 1
ATOM 2071 O O . ALA A 1 283 ? -13.578 -22.937 22.724 1.000 29.864 283 ALA A O 1
ATOM 2073 N N . GLY A 1 284 ? -15.516 -23.068 23.842 1.000 31.162 284 GLY A N 1
ATOM 2074 C CA . GLY A 1 284 ? -16.245 -22.305 22.830 1.000 37.605 284 GLY A CA 1
ATOM 2075 C C . GLY A 1 284 ? -16.709 -23.150 21.655 1.000 32.617 284 GLY A C 1
ATOM 2076 O O . GLY A 1 284 ? -16.820 -24.378 21.735 1.000 29.509 284 GLY A O 1
ATOM 2077 N N . ASP A 1 285 ? -16.988 -22.458 20.536 1.000 40.536 285 ASP A N 1
ATOM 2078 C CA . ASP A 1 285 ? -17.563 -23.055 19.326 1.000 35.925 285 ASP A CA 1
ATOM 2079 C C . ASP A 1 285 ? -16.648 -24.081 18.669 1.000 39.907 285 ASP A C 1
ATOM 2080 O O . ASP A 1 285 ? -17.109 -24.839 17.807 1.000 33.036 285 ASP A O 1
ATOM 2085 N N . VAL A 1 286 ? -15.368 -24.131 19.039 1.000 30.964 286 VAL A N 1
ATOM 2086 C CA . VAL A 1 286 ? -14.521 -25.175 18.477 1.000 35.309 286 VAL A CA 1
ATOM 2087 C C . VAL A 1 286 ? -14.932 -26.541 19.018 1.000 31.875 286 VAL A C 1
ATOM 2088 O O . VAL A 1 286 ? -14.598 -27.565 18.427 1.000 30.493 286 VAL A O 1
ATOM 2092 N N . ALA A 1 287 ? -15.675 -26.582 20.129 1.000 29.027 287 ALA A N 1
ATOM 2093 C CA . ALA A 1 287 ? -16.089 -27.830 20.739 1.000 26.279 287 ALA A CA 1
ATOM 2094 C C . ALA A 1 287 ? -17.594 -27.932 20.937 1.000 39.173 287 ALA A C 1
ATOM 2095 O O . ALA A 1 287 ? -18.067 -28.978 21.391 1.000 40.723 287 ALA A O 1
ATOM 2097 N N . ASP A 1 288 ? -18.352 -26.881 20.624 1.000 34.065 288 ASP A N 1
ATOM 2098 C CA . ASP A 1 288 ? -19.785 -26.799 20.890 1.000 30.143 288 ASP A CA 1
ATOM 2099 C C . ASP A 1 288 ? -20.528 -26.688 19.561 1.000 27.927 288 ASP A C 1
ATOM 2100 O O . ASP A 1 288 ? -20.455 -25.656 18.885 1.000 33.372 288 ASP A O 1
ATOM 2105 N N . SER A 1 289 ? -21.228 -27.747 19.179 1.000 29.272 289 SER A N 1
ATOM 2106 C CA . SER A 1 289 ? -21.997 -27.755 17.930 1.000 29.777 289 SER A CA 1
ATOM 2107 C C . SER A 1 289 ? -23.462 -27.357 18.123 1.000 29.275 289 SER A C 1
ATOM 2108 O O . SER A 1 289 ? -24.199 -27.239 17.132 1.000 34.341 289 SER A O 1
ATOM 2111 N N . ILE A 1 290 ? -23.909 -27.144 19.364 1.000 31.577 290 ILE A N 1
ATOM 2112 C CA . ILE A 1 290 ? -25.334 -27.072 19.691 1.000 34.549 290 ILE A CA 1
ATOM 2113 C C . ILE A 1 290 ? -25.779 -25.642 19.980 1.000 31.672 290 ILE A C 1
ATOM 2114 O O . ILE A 1 290 ? -26.736 -25.146 19.379 1.000 27.822 290 ILE A O 1
ATOM 2119 N N . TYR A 1 291 ? -25.104 -24.968 20.915 1.000 20.513 291 TYR A N 1
ATOM 2120 C CA . TYR A 1 291 ? -25.598 -23.679 21.395 1.000 27.682 291 TYR A CA 1
ATOM 2121 C C . TYR A 1 291 ? -24.984 -22.502 20.633 1.000 31.098 291 TYR A C 1
ATOM 2122 O O . TYR A 1 291 ? -25.710 -21.616 20.151 1.000 30.430 291 TYR A O 1
ATOM 2131 N N . ARG A 1 292 ? -23.654 -22.467 20.558 1.000 28.256 292 ARG A N 1
ATOM 2132 C CA . ARG A 1 292 ? -22.896 -21.574 19.657 1.000 28.701 292 ARG A CA 1
ATOM 2133 C C . ARG A 1 292 ? -23.229 -20.089 19.861 1.000 31.738 292 ARG A C 1
ATOM 2134 O O . ARG A 1 292 ? -23.481 -19.355 18.906 1.000 29.964 292 ARG A O 1
ATOM 2142 N N . GL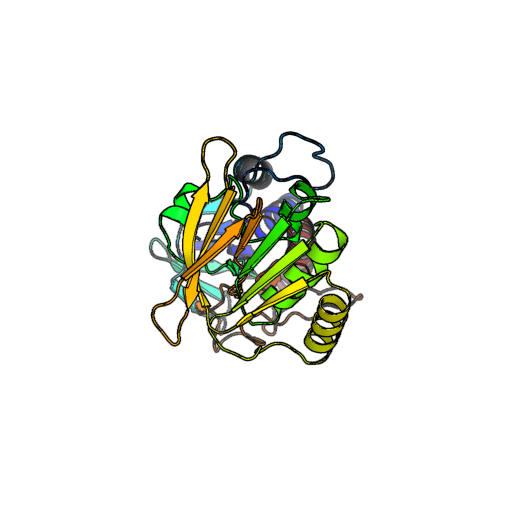N A 1 293 ? -23.248 -19.643 21.116 1.000 26.432 293 GLN A N 1
ATOM 2143 C CA . GLN A 1 293 ? -23.464 -18.232 21.434 1.000 23.458 293 GLN A CA 1
ATOM 2144 C C . GLN A 1 293 ? -22.264 -17.676 22.196 1.000 26.816 293 GLN A C 1
ATOM 2145 O O . GLN A 1 293 ? -21.453 -18.419 22.755 1.000 25.156 293 GLN A O 1
ATOM 2151 N N . ALA A 1 294 ? -22.168 -16.345 22.215 1.000 26.490 294 ALA A N 1
ATOM 2152 C CA . ALA A 1 294 ? -21.038 -15.692 22.864 1.000 30.783 294 ALA A CA 1
ATOM 2153 C C . ALA A 1 294 ? -21.040 -15.961 24.365 1.000 31.367 294 ALA A C 1
ATOM 2154 O O . ALA A 1 294 ? -19.983 -16.194 24.971 1.000 29.246 294 ALA A O 1
ATOM 2156 N N . ILE A 1 295 ? -22.226 -15.956 24.974 1.000 26.335 295 ILE A N 1
ATOM 2157 C CA . ILE A 1 295 ? -22.333 -16.147 26.418 1.000 23.192 295 ILE A CA 1
ATOM 2158 C C . ILE A 1 295 ? -21.967 -17.574 26.803 1.000 22.129 295 ILE A C 1
ATOM 2159 O O . ILE A 1 295 ? -21.328 -17.801 27.842 1.000 22.587 295 ILE A O 1
ATOM 2164 N N . THR A 1 296 ? -22.363 -18.561 25.990 1.000 27.269 296 THR A N 1
ATOM 2165 C CA . THR A 1 296 ? -22.007 -19.955 26.295 1.000 26.556 296 THR A CA 1
ATOM 2166 C C . THR A 1 296 ? -20.524 -20.204 26.044 1.000 24.979 296 THR A C 1
ATOM 2167 O O . THR A 1 296 ? -19.857 -20.920 26.812 1.000 25.837 296 THR A O 1
ATOM 2171 N N . SER A 1 297 ? -19.976 -19.588 24.997 1.000 22.087 297 SER A N 1
ATOM 2172 C CA . SER A 1 297 ? -18.531 -19.623 24.791 1.000 30.609 297 SER A CA 1
ATOM 2173 C C . SER A 1 297 ? -17.782 -18.967 25.951 1.000 26.948 297 SER A C 1
ATOM 2174 O O . SER A 1 297 ? -16.782 -19.510 26.433 1.000 26.464 297 SER A O 1
ATOM 2177 N N . ALA A 1 298 ? -18.233 -17.788 26.405 1.000 22.584 298 ALA A N 1
ATOM 2178 C CA . ALA A 1 298 ? -17.541 -17.140 27.524 1.000 22.887 298 ALA A CA 1
ATOM 2179 C C . ALA A 1 298 ? -17.529 -18.048 28.750 1.000 29.011 298 ALA A C 1
ATOM 2180 O O . ALA A 1 298 ? -16.490 -18.204 29.426 1.000 25.985 298 ALA A O 1
ATOM 2182 N N . GLY A 1 299 ? -18.672 -18.687 29.025 1.000 24.169 299 GLY A N 1
ATOM 2183 C CA . GLY A 1 299 ? -18.749 -19.634 30.130 1.000 24.021 299 GLY A CA 1
ATOM 2184 C C . GLY A 1 299 ? -17.749 -20.773 30.013 1.000 27.993 299 GLY A C 1
ATOM 2185 O O . GLY A 1 299 ? -17.070 -21.109 30.985 1.000 24.377 299 GLY A O 1
ATOM 2186 N N . SER A 1 300 ? -17.646 -21.396 28.825 1.000 28.022 300 SER A N 1
ATOM 2187 C CA . SER A 1 300 ? -16.675 -22.494 28.686 1.000 25.074 300 SER A CA 1
ATOM 2188 C C . SER A 1 300 ? -15.230 -22.003 28.785 1.000 24.374 300 SER A C 1
ATOM 2189 O O . SER A 1 300 ? -14.369 -22.744 29.269 1.000 27.451 300 SER A O 1
ATOM 2192 N N . GLY A 1 301 ? -14.937 -20.772 28.350 1.000 23.692 301 GLY A N 1
ATOM 2193 C CA . GLY A 1 301 ? -13.576 -20.255 28.512 1.000 25.848 301 GLY A CA 1
ATOM 2194 C C . GLY A 1 301 ? -13.205 -20.089 29.976 1.000 30.980 301 GLY A C 1
ATOM 2195 O O . GLY A 1 301 ? -12.077 -20.377 30.383 1.000 29.417 301 GLY A O 1
ATOM 2196 N N . CYS A 1 302 ? -14.163 -19.646 30.789 1.000 29.222 302 CYS A N 1
ATOM 2197 C CA . CYS A 1 302 ? -13.984 -19.630 32.240 1.000 24.645 302 CYS A CA 1
ATOM 2198 C C . CYS A 1 302 ? -13.720 -21.035 32.782 1.000 25.885 302 CYS A C 1
ATOM 2199 O O . CYS A 1 302 ? -12.839 -21.224 33.634 1.000 27.561 302 CYS A O 1
ATOM 2202 N N . MET A 1 303 ? -14.496 -22.031 32.320 1.000 24.274 303 MET A N 1
ATOM 2203 C CA . MET A 1 303 ? -14.265 -23.426 32.713 1.000 25.090 303 MET A CA 1
ATOM 2204 C C . MET A 1 303 ? -12.877 -23.908 32.317 1.000 21.816 303 MET A C 1
ATOM 2205 O O . MET A 1 303 ? -12.204 -24.599 33.099 1.000 23.219 303 MET A O 1
ATOM 2210 N N . ALA A 1 304 ? -12.436 -23.592 31.094 1.000 27.306 304 ALA A N 1
ATOM 2211 C CA . ALA A 1 304 ? -11.115 -24.055 30.665 1.000 27.240 304 ALA A CA 1
ATOM 2212 C C . ALA A 1 304 ? -10.011 -23.450 31.523 1.000 27.822 304 ALA A C 1
ATOM 2213 O O . ALA A 1 304 ? -9.013 -24.121 31.827 1.000 22.563 304 ALA A O 1
ATOM 2215 N N . ALA A 1 305 ? -10.175 -22.188 31.933 1.000 20.066 305 ALA A N 1
ATOM 2216 C CA . ALA A 1 305 ? -9.183 -21.561 32.807 1.000 24.032 305 ALA A CA 1
ATOM 2217 C C . ALA A 1 305 ? -9.050 -22.315 34.125 1.000 27.224 305 ALA A C 1
ATOM 2218 O O . ALA A 1 305 ? -7.936 -22.528 34.619 1.000 27.851 305 ALA A O 1
ATOM 2220 N N . LEU A 1 306 ? -10.178 -22.680 34.745 1.000 31.564 306 LEU A N 1
ATOM 2221 C CA . LEU A 1 306 ? -10.084 -23.405 36.012 1.000 35.294 306 LEU A CA 1
ATOM 2222 C C . LEU A 1 306 ? -9.528 -24.811 35.802 1.000 33.125 306 LEU A C 1
ATOM 2223 O O . LEU A 1 306 ? -8.713 -25.286 36.608 1.000 32.630 306 LEU A O 1
ATOM 2228 N N . ASP A 1 307 ? -9.954 -25.495 34.731 1.000 25.171 307 ASP A N 1
ATOM 2229 C CA . ASP A 1 307 ? -9.378 -26.802 34.411 1.000 28.459 307 ASP A CA 1
ATOM 2230 C C . ASP A 1 307 ? -7.861 -26.713 34.259 1.000 26.237 307 ASP A C 1
ATOM 2231 O O . ASP A 1 307 ? -7.109 -27.553 34.789 1.000 28.690 307 ASP A O 1
ATOM 2236 N N . ALA A 1 308 ? -7.393 -25.699 33.534 1.000 26.724 308 ALA A N 1
ATOM 2237 C CA . ALA A 1 308 ? -5.961 -25.575 33.284 1.000 28.646 308 ALA A CA 1
ATOM 2238 C C . ALA A 1 308 ? -5.225 -25.226 34.567 1.000 32.720 308 ALA A C 1
ATOM 2239 O O . ALA A 1 308 ? -4.120 -25.724 34.817 1.000 29.064 308 ALA A O 1
ATOM 2241 N N . GLU A 1 309 ? -5.850 -24.398 35.408 1.000 31.130 309 GLU A N 1
ATOM 2242 C CA . GLU A 1 309 ? -5.252 -24.016 36.677 1.000 29.338 309 GLU A CA 1
ATOM 2243 C C . GLU A 1 309 ? -4.991 -25.244 37.550 1.000 33.304 309 GLU A C 1
ATOM 2244 O O . GLU A 1 309 ? -3.893 -25.406 38.100 1.000 33.433 309 GLU A O 1
ATOM 2250 N N . LYS A 1 310 ? -5.984 -26.138 37.672 1.000 30.375 310 LYS A N 1
ATOM 2251 C CA . LYS A 1 310 ? -5.800 -27.325 38.514 1.000 29.035 310 LYS A CA 1
ATOM 2252 C C . LYS A 1 310 ? -4.757 -28.276 37.925 1.000 31.388 310 LYS A C 1
ATOM 2253 O O . LYS A 1 310 ? -3.975 -28.899 38.663 1.000 30.190 310 LYS A O 1
ATOM 2259 N N . TYR A 1 311 ? -4.736 -28.408 36.598 1.000 25.100 311 TYR A N 1
ATOM 2260 C CA . TYR A 1 311 ? -3.736 -29.247 35.934 1.000 30.254 311 TYR A CA 1
ATOM 2261 C C . TYR A 1 311 ? -2.315 -28.725 36.174 1.000 32.435 311 TYR A C 1
ATOM 2262 O O . TYR A 1 311 ? -1.424 -29.484 36.582 1.000 34.931 311 TYR A O 1
ATOM 2271 N N . LEU A 1 312 ? -2.079 -27.438 35.903 1.000 35.383 312 LEU A N 1
ATOM 2272 C CA . LEU A 1 312 ? -0.746 -26.859 36.088 1.000 31.749 312 LEU A CA 1
ATOM 2273 C C . LEU A 1 312 ? -0.300 -26.940 37.543 1.000 38.047 312 LEU A C 1
ATOM 2274 O O . LEU A 1 312 ? 0.862 -27.254 37.831 1.000 36.039 312 LEU A O 1
ATOM 2279 N N . ASP A 1 313 ? -1.209 -26.690 38.482 1.000 36.449 313 ASP A N 1
ATOM 2280 C CA . ASP A 1 313 ? -0.806 -26.744 39.885 1.000 47.593 313 ASP A CA 1
ATOM 2281 C C . ASP A 1 313 ? -0.319 -28.136 40.270 1.000 42.005 313 ASP A C 1
ATOM 2282 O O . ASP A 1 313 ? 0.730 -28.273 40.908 1.000 41.950 313 ASP A O 1
ATOM 2287 N N . ASN A 1 314 ? -1.042 -29.181 39.854 1.000 39.160 314 ASN A N 1
ATOM 2288 C CA . ASN A 1 314 ? -0.629 -30.551 40.163 1.000 43.410 314 ASN A CA 1
ATOM 2289 C C . ASN A 1 314 ? 0.691 -30.920 39.478 1.000 46.585 314 ASN A C 1
ATOM 2290 O O . ASN A 1 314 ? 1.527 -31.626 40.058 1.000 46.945 314 ASN A O 1
ATOM 2295 N N . LEU A 1 315 ? 0.879 -30.477 38.234 1.000 38.986 315 LEU A N 1
ATOM 2296 C CA . LEU A 1 315 ? 2.146 -30.682 37.533 1.000 41.458 315 LEU A CA 1
ATOM 2297 C C . LEU A 1 315 ? 3.292 -29.991 38.265 1.000 47.932 315 LEU A C 1
ATOM 2298 O O . LEU A 1 315 ? 4.397 -30.534 38.376 1.000 42.042 315 LEU A O 1
ATOM 2303 N N . LEU A 1 316 ? 3.036 -28.779 38.754 1.000 48.535 316 LEU A N 1
ATOM 2304 C CA . LEU A 1 316 ? 4.018 -28.008 39.507 1.000 53.514 316 LEU A CA 1
ATOM 2305 C C . LEU A 1 316 ? 4.461 -28.741 40.766 1.000 49.914 316 LEU A C 1
ATOM 2306 O O . LEU A 1 316 ? 5.638 -28.693 41.144 1.000 50.238 316 LEU A O 1
ATOM 2311 N N . GLU A 1 317 ? 3.531 -29.433 41.421 1.000 51.922 317 GLU A N 1
ATOM 2312 C CA . GLU A 1 317 ? 3.796 -30.058 42.711 1.000 45.090 317 GLU A CA 1
ATOM 2313 C C . GLU A 1 317 ? 4.913 -31.095 42.646 1.000 52.796 317 GLU A C 1
ATOM 2314 O O . GLU A 1 317 ? 5.546 -31.377 43.669 1.000 52.175 317 GLU A O 1
ATOM 2320 N N . HIS A 1 318 ? 5.193 -31.654 41.473 1.000 59.128 318 HIS A N 1
ATOM 2321 C CA . HIS A 1 318 ? 6.094 -32.792 41.376 1.000 61.173 318 HIS A CA 1
ATOM 2322 C C . HIS A 1 318 ? 7.394 -32.478 40.643 1.000 59.486 318 HIS A C 1
ATOM 2323 O O . HIS A 1 318 ? 8.169 -33.401 40.365 1.000 56.599 318 HIS A O 1
ATOM 2330 N N . HIS A 1 319 ? 7.666 -31.205 40.347 1.000 56.702 319 HIS A N 1
ATOM 2331 C CA . HIS A 1 319 ? 8.817 -30.801 39.546 1.000 59.768 319 HIS A CA 1
ATOM 2332 C C . HIS A 1 319 ? 9.789 -29.965 40.373 1.000 69.485 319 HIS A C 1
ATOM 2333 O O . HIS A 1 319 ? 9.376 -29.168 41.223 1.000 64.476 319 HIS A O 1
ATOM 2340 N N . HIS A 1 320 ? 11.084 -30.142 40.098 1.000 76.425 320 HIS A N 1
ATOM 2341 C CA . HIS A 1 320 ? 12.184 -29.568 40.881 1.000 72.653 320 HIS A CA 1
ATOM 2342 C C . HIS A 1 320 ? 12.038 -29.862 42.371 1.000 77.670 320 HIS A C 1
ATOM 2343 O O . HIS A 1 320 ? 12.435 -30.930 42.844 1.000 81.133 320 HIS A O 1
#

Organism: Acinetobacter baumannii (NCBI:txid470)

CATH classification: 3.50.50.60

Sequence (314 aa):
SARHSRLIILGSGPAGYSAAVYAARANLKPTLIAGQLTTTTEVDNWPGDPEGLTGPALMDRMQAHAERFGTELVYDHINEVDLNVRPFVLKGDMDEYTCDALIIATGATAQYLGLESEQKFMGQGVSACATCDGFFYKNQNVMVVGGGNTAVEEALYLSNIAEHVTLVHRRDSLRSEKILQDHLFAKEKEGKISIVWNHEVEEVLGDNTGVTGVRLKSTKDDSKQEVQVQGLFIAIGHKPNTSIFEGQLNLRDGYIQVQSGTSGNATATSVAGVFAAGDVADSIYRQAITSAGSGCMAALDAEKYLDNLLEHHH

Nearest PDB structures (foldseek):
  7e52-assembly1_A-2  TM=1.003E+00  e=5.567E-68  Acinetobacter baumannii 940793
  5usx-assembly1_A  TM=6.551E-01  e=8.304E-51  Vibrio vulnificus CMCP6
  5u63-assembly1_A  TM=6.675E-01  e=8.439E-49  Haemophilus influenzae Rd KW20
  5utx-assembly1_B  TM=7.927E-01  e=1.658E-44  Vibrio vulnificus CMCP6
  6bwt-assembly1_D  TM=6.163E-01  e=4.753E-44  Francisella tularensis subsp. tularensis SCHU S4

Solvent-accessible surface area: 15601 Å² total; per-residue (Å²): 157,42,110,98,19,84,0,1,0,11,10,49,11,21,6,0,18,19,0,0,19,125,0,10,168,46,109,11,142,0,6,0,2,21,83,90,17,81,88,20,78,79,8,65,62,39,90,74,28,117,154,65,9,55,0,69,40,3,26,91,120,21,50,59,87,0,78,189,80,47,11,76,26,8,135,13,113,11,73,90,4,43,8,123,73,127,56,1,28,0,68,19,105,140,49,73,4,15,0,40,0,0,0,0,6,35,23,19,65,25,62,82,50,71,43,126,5,1,120,139,16,51,36,106,11,4,12,20,32,1,61,28,18,0,148,82,26,115,101,65,60,1,0,0,12,5,6,24,60,27,0,0,86,17,0,33,94,0,4,120,32,5,96,41,0,11,0,0,10,40,149,98,61,19,78,12,107,144,121,35,31,72,95,0,82,55,64,63,169,129,49,60,2,44,19,39,78,27,31,95,10,61,58,3,36,31,93,105,96,0,3,52,1,0,62,0,18,18,49,142,99,98,59,120,109,97,30,112,4,66,0,0,0,3,5,79,19,60,121,8,57,5,73,51,0,112,85,46,13,94,52,153,131,24,33,2,63,40,107,64,55,149,112,33,66,19,5,14,19,61,29,68,3,0,4,2,1,4,24,0,25,33,49,124,154,59,29,23,72,57,8,12,29,23,0,39,102,0,3,80,8,0,46,122,47,0,60,87,53,110,129,128,116,244

Foldseek 3Di:
DAAEFAEEEEEQALLRLLLLLLLLVVVRQYEYEHLQLQQAQFFCPPPPCNGDDGSVVVSVVSVVSSPVSHHHYHNWDFPAWALPDPQTWTDTPVHIYGHRFYEYEHAKDADDPPDPLLVVLRNLFEEADCVGCLQVAFQFEEEFEAAEQQSLVSQVVSLVGYQAYEYEYQAAHHHYDPVSVVSSVVCVVVVRYHYHYQKDWDHFDDDPSGTFWTKIAGNPDGDIDIDGGRHYHYPHDMAQPQPNCPPPWDDDNQAFAACQDDPASRQDTPRQRYGYFANSHDPDPRDSNRRNVRSNRVSVSNVVSSVVVVVPDD

Secondary structure (DSSP, 8-state):
--EEEEEEEE--SHHHHHHHHHHHHTT---EEE----TT-SS---STT--SS--HHHHHHHHHHHHHHTT-EEE---EEEEE-SSSSEEEEESS-EEEEEEEEE---EEEE----HHHHHHBTTTEES-HHHHGGGGTTSEEEEE--SHHHHHHHHHHTTTSSEEEEE-SSSS--S-HHHHHHHHHHHHTTSEEEE-SEEEEEEEEETTEEEEEEEEESSSS-EEEEE-SEEEE-SEEEES-GGGTTTS-EETTEEP---SSSS-TTB-SSTTEEE-GGGT-SS---HHHHHHHHHHHHHHHHHHHHHHHHT--